Protein AF-A0A7S3P7H2-F1 (afdb_monomer_lite)

pLDDT: mean 75.11, std 17.75, range [38.62, 95.75]

Organism: NCBI:txid265554

Structure (mmCIF, N/CA/C/O backbone):
data_AF-A0A7S3P7H2-F1
#
_entry.id   AF-A0A7S3P7H2-F1
#
loop_
_atom_site.group_PDB
_atom_site.id
_atom_site.type_symbol
_atom_site.label_atom_id
_atom_site.label_alt_id
_atom_site.label_comp_id
_atom_site.label_asym_id
_atom_site.label_entity_id
_atom_site.label_seq_id
_atom_site.pdbx_PDB_ins_code
_atom_site.Cartn_x
_atom_site.Cartn_y
_atom_site.Cartn_z
_atom_site.occupancy
_atom_site.B_iso_or_equiv
_atom_site.auth_seq_id
_atom_site.auth_comp_id
_atom_site.auth_asym_id
_atom_site.auth_atom_id
_atom_site.pdbx_PDB_model_num
ATOM 1 N N . LYS A 1 1 ? -32.958 7.143 19.782 1.00 65.44 1 LYS A N 1
ATOM 2 C CA . LYS A 1 1 ? -32.212 7.753 18.652 1.00 65.44 1 LYS A CA 1
ATOM 3 C C . LYS A 1 1 ? -30.991 8.428 19.249 1.00 65.44 1 LYS A C 1
ATOM 5 O O . LYS A 1 1 ? -31.181 9.321 20.061 1.00 65.44 1 LYS A O 1
ATOM 10 N N . ILE A 1 2 ? -29.792 7.954 18.923 1.00 76.19 2 ILE A N 1
ATOM 11 C CA . ILE A 1 2 ? -28.538 8.579 19.364 1.00 76.19 2 ILE A CA 1
ATOM 12 C C . ILE A 1 2 ? -28.381 9.875 18.557 1.00 76.19 2 ILE A C 1
ATOM 14 O O . ILE A 1 2 ? -28.611 9.851 17.346 1.00 76.19 2 ILE A O 1
ATOM 18 N N . SER A 1 3 ? -28.098 11.004 19.212 1.00 85.12 3 SER A N 1
ATOM 19 C CA . SER A 1 3 ? -27.853 12.261 18.496 1.00 85.12 3 SER A CA 1
ATOM 20 C C . SER A 1 3 ? -26.465 12.234 17.848 1.00 85.12 3 SER A C 1
ATOM 22 O O . SER A 1 3 ? -25.575 11.498 18.279 1.00 85.12 3 SER A O 1
ATOM 24 N N . GLU A 1 4 ? -26.274 13.029 16.798 1.00 77.75 4 GLU A N 1
ATOM 25 C CA . GLU A 1 4 ? -24.989 13.119 16.097 1.00 77.75 4 GLU A CA 1
ATOM 26 C C . GLU A 1 4 ? -23.863 13.617 17.021 1.00 77.75 4 GLU A C 1
ATOM 28 O O . GLU A 1 4 ? -22.745 13.111 16.963 1.00 77.75 4 GLU A O 1
ATOM 33 N N . GLU A 1 5 ? -24.183 14.528 17.944 1.00 82.38 5 GLU A N 1
ATOM 34 C CA . GLU A 1 5 ? -23.257 15.026 18.969 1.00 82.38 5 GLU A CA 1
ATOM 35 C C . GLU A 1 5 ? -22.838 13.914 19.939 1.00 82.38 5 GLU A C 1
ATOM 37 O O . GLU A 1 5 ? -21.650 13.700 20.169 1.00 82.38 5 GLU A O 1
ATOM 42 N N . THR A 1 6 ? -23.799 13.127 20.433 1.00 80.94 6 THR A N 1
ATOM 43 C CA . THR A 1 6 ? -23.534 12.001 21.342 1.00 80.94 6 THR A CA 1
ATOM 44 C C . THR A 1 6 ? -22.666 10.927 20.682 1.00 80.94 6 THR A C 1
ATOM 46 O O . THR A 1 6 ? -21.790 10.340 21.319 1.00 80.94 6 THR A O 1
ATOM 49 N N . LEU A 1 7 ? -22.871 10.685 19.385 1.00 77.75 7 LEU A N 1
ATOM 50 C CA . LEU A 1 7 ? -22.047 9.763 18.612 1.00 77.75 7 LEU A CA 1
ATOM 51 C C . LEU A 1 7 ? -20.615 10.291 18.416 1.00 77.75 7 LEU A C 1
ATOM 53 O O . LEU A 1 7 ? -19.652 9.532 18.555 1.00 77.75 7 LEU A O 1
ATOM 57 N N . ALA A 1 8 ? -20.467 11.580 18.105 1.00 78.31 8 ALA A N 1
ATOM 58 C CA . ALA A 1 8 ? -19.160 12.210 17.948 1.00 78.31 8 ALA A CA 1
ATOM 59 C C . ALA A 1 8 ? -18.345 12.152 19.252 1.00 78.31 8 ALA A C 1
ATOM 61 O O . ALA A 1 8 ? -17.168 11.780 19.220 1.00 78.31 8 ALA A O 1
ATOM 62 N N . ASP A 1 9 ? -18.985 12.423 20.391 1.00 83.94 9 ASP A N 1
ATOM 63 C CA . ASP A 1 9 ? -18.366 12.345 21.716 1.00 83.94 9 ASP A CA 1
ATOM 64 C C . ASP A 1 9 ? -17.911 10.919 22.057 1.00 83.94 9 ASP A C 1
ATOM 66 O O . ASP A 1 9 ? -16.788 10.716 22.535 1.00 83.94 9 ASP A O 1
ATOM 70 N N . TYR A 1 10 ? -18.741 9.912 21.761 1.00 85.56 10 TYR A N 1
ATOM 71 C CA . TYR A 1 10 ? -18.374 8.505 21.937 1.00 85.56 10 TYR A CA 1
ATOM 72 C C . TYR A 1 10 ? -17.129 8.141 21.124 1.00 85.56 10 TYR A C 1
ATOM 74 O O . TYR A 1 10 ? -16.149 7.647 21.686 1.00 85.56 10 TYR A O 1
ATOM 82 N N . LEU A 1 11 ? -17.131 8.428 19.819 1.00 82.31 11 LEU A N 1
ATOM 83 C CA . LEU A 1 11 ? -16.011 8.098 18.936 1.00 82.31 11 LEU A CA 1
ATOM 84 C C . LEU A 1 11 ? -14.729 8.829 19.350 1.00 82.31 11 LEU A C 1
ATOM 86 O O . LEU A 1 11 ? -13.645 8.243 19.314 1.00 82.31 11 LEU A O 1
ATOM 90 N N . GLN A 1 12 ? -14.834 10.085 19.790 1.00 83.94 12 GLN A N 1
ATOM 91 C CA . GLN A 1 12 ? -13.687 10.850 20.266 1.00 83.94 12 GLN A CA 1
ATOM 92 C C . GLN A 1 12 ? -13.093 10.257 21.552 1.00 83.94 12 GLN A C 1
ATOM 94 O O . GLN A 1 12 ? -11.868 10.201 21.698 1.00 83.94 12 GLN A O 1
ATOM 99 N N . ASN A 1 13 ? -13.929 9.801 22.484 1.00 87.94 13 ASN A N 1
ATOM 100 C CA . ASN A 1 13 ? -13.467 9.191 23.730 1.00 87.94 13 ASN A CA 1
ATOM 101 C C . ASN A 1 13 ? -12.931 7.769 23.517 1.00 87.94 13 ASN A C 1
ATOM 103 O O . ASN A 1 13 ? -11.855 7.451 24.027 1.00 87.94 13 ASN A O 1
ATOM 107 N N . ALA A 1 14 ? -13.587 6.960 22.682 1.00 85.19 14 ALA A N 1
ATOM 108 C CA . ALA A 1 14 ? -13.085 5.651 22.270 1.00 85.19 14 ALA A CA 1
ATOM 109 C C . ALA A 1 14 ? -11.718 5.784 21.585 1.00 85.19 14 ALA A C 1
ATOM 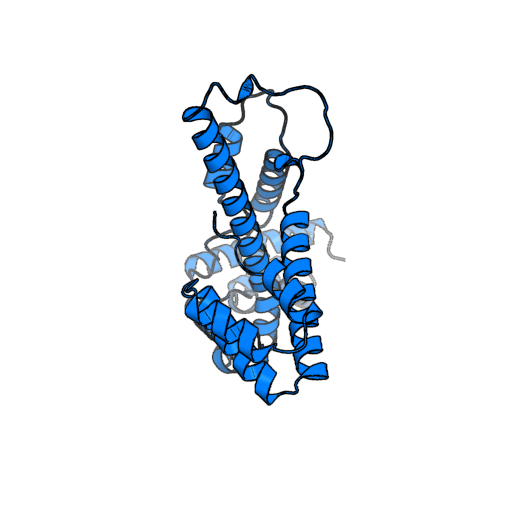111 O O . ALA A 1 14 ? -10.777 5.062 21.920 1.00 85.19 14 ALA A O 1
ATOM 112 N N . ALA A 1 15 ? -11.557 6.781 20.707 1.00 82.31 15 ALA A N 1
ATOM 113 C CA . ALA A 1 15 ? -10.273 7.075 20.089 1.00 82.31 15 ALA A CA 1
ATOM 114 C C . ALA A 1 15 ? -9.195 7.371 21.142 1.00 82.31 15 ALA A C 1
ATOM 116 O O . ALA A 1 15 ? -8.106 6.825 21.045 1.00 82.31 15 ALA A O 1
ATOM 117 N N . LYS A 1 16 ? -9.459 8.172 22.185 1.00 86.06 16 LYS A N 1
ATOM 118 C CA . LYS A 1 16 ? -8.457 8.438 23.242 1.00 86.06 16 LYS A CA 1
ATOM 119 C C . LYS A 1 16 ? -7.955 7.151 23.912 1.00 86.06 16 LYS A C 1
ATOM 121 O O . LYS A 1 16 ? -6.742 7.008 24.081 1.00 86.06 16 LYS A O 1
ATOM 126 N N . ILE A 1 17 ? -8.860 6.227 24.239 1.00 87.88 17 ILE A N 1
ATOM 127 C CA . ILE A 1 17 ? -8.536 4.933 24.865 1.00 87.88 17 ILE A CA 1
ATOM 128 C C . ILE A 1 17 ? -7.672 4.092 23.920 1.00 87.88 17 ILE A C 1
ATOM 130 O O . ILE A 1 17 ? -6.563 3.677 24.271 1.00 87.88 17 ILE A O 1
ATOM 134 N N . LEU A 1 18 ? -8.133 3.910 22.680 1.00 85.88 18 LEU A N 1
ATOM 135 C CA . LEU A 1 18 ? -7.428 3.106 21.682 1.00 85.88 18 LEU A CA 1
ATOM 136 C C . LEU A 1 18 ? -6.068 3.714 21.315 1.00 85.88 18 LEU A C 1
ATOM 138 O O . LEU A 1 18 ? -5.094 2.990 21.134 1.00 85.88 18 LEU A O 1
ATOM 142 N N . ASN A 1 19 ? -5.939 5.040 21.316 1.00 83.56 19 ASN A N 1
ATOM 143 C CA . ASN A 1 19 ? -4.675 5.735 21.064 1.00 83.56 19 ASN A CA 1
ATOM 144 C C . ASN A 1 19 ? -3.636 5.465 22.143 1.00 83.56 19 ASN A C 1
ATOM 146 O O . ASN A 1 19 ? -2.457 5.277 21.834 1.00 83.56 19 ASN A O 1
ATOM 150 N N . ALA A 1 20 ? -4.058 5.481 23.407 1.00 85.62 20 ALA A N 1
ATOM 151 C CA . ALA A 1 20 ? -3.181 5.156 24.521 1.00 85.62 20 ALA A CA 1
ATOM 152 C C . ALA A 1 20 ? -2.693 3.706 24.402 1.00 85.62 20 ALA A C 1
ATOM 154 O O . ALA A 1 20 ? -1.494 3.445 24.534 1.00 85.62 20 ALA A O 1
ATOM 155 N N . TYR A 1 21 ? -3.597 2.788 24.052 1.00 86.81 21 TYR A N 1
ATOM 156 C CA . TYR A 1 21 ? -3.261 1.390 23.809 1.00 86.81 21 TYR A CA 1
ATOM 157 C C . TYR A 1 21 ? -2.281 1.214 22.636 1.00 86.81 21 TYR A C 1
ATOM 159 O O . TYR A 1 21 ? -1.244 0.566 22.789 1.00 86.81 21 TYR A O 1
ATOM 167 N N . LEU A 1 22 ? -2.557 1.825 21.481 1.00 83.81 22 LEU A N 1
ATOM 168 C CA . LEU A 1 22 ? -1.709 1.739 20.288 1.00 83.81 22 LEU A CA 1
ATOM 169 C C . LEU A 1 22 ? -0.296 2.268 20.551 1.00 83.81 22 LEU A C 1
ATOM 171 O O . LEU A 1 22 ? 0.683 1.634 20.153 1.00 83.81 22 LEU A O 1
ATOM 175 N N . LYS A 1 23 ? -0.176 3.404 21.252 1.00 83.88 23 LYS A N 1
ATOM 176 C CA . LYS A 1 23 ? 1.121 3.986 21.626 1.00 83.88 23 LYS A CA 1
ATOM 177 C C . LYS A 1 23 ? 1.891 3.079 22.579 1.00 83.88 23 LYS A C 1
ATOM 179 O O . LYS A 1 23 ? 3.075 2.842 22.361 1.00 83.88 23 LYS A O 1
ATOM 184 N N . LYS A 1 24 ? 1.221 2.544 23.606 1.00 87.19 24 LYS A N 1
ATOM 185 C CA . LYS A 1 24 ? 1.832 1.643 24.597 1.00 87.19 24 LYS A CA 1
ATOM 186 C C . LYS A 1 24 ? 2.417 0.384 23.952 1.00 87.19 24 LYS A C 1
ATOM 188 O O . LYS A 1 24 ? 3.457 -0.089 24.391 1.00 87.19 24 LYS A O 1
ATOM 193 N N . ASN A 1 25 ? 1.769 -0.132 22.910 1.00 84.12 25 ASN A N 1
ATOM 194 C CA . ASN A 1 25 ? 2.178 -1.360 22.226 1.00 84.12 25 ASN A CA 1
ATOM 195 C C . ASN A 1 25 ? 3.025 -1.114 20.963 1.00 84.12 25 ASN A C 1
ATOM 197 O O . ASN A 1 25 ? 3.265 -2.053 20.209 1.00 84.12 25 ASN A O 1
ATOM 201 N N . ALA A 1 26 ? 3.457 0.128 20.707 1.00 81.31 26 ALA A N 1
ATOM 202 C CA . ALA A 1 26 ? 4.187 0.510 19.492 1.00 81.31 26 ALA A CA 1
ATOM 203 C C . ALA A 1 26 ? 3.486 0.075 18.183 1.00 81.31 26 ALA A C 1
ATOM 205 O O . ALA A 1 26 ? 4.129 -0.218 17.176 1.00 81.31 26 ALA A O 1
ATOM 206 N N . LEU A 1 27 ? 2.150 0.032 18.203 1.00 75.75 27 LEU A N 1
ATOM 207 C CA . LEU A 1 27 ? 1.318 -0.352 17.060 1.00 75.75 27 LEU A CA 1
ATOM 208 C C . LEU A 1 27 ? 0.982 0.838 16.162 1.00 75.75 27 LEU A C 1
ATOM 210 O O . LEU A 1 27 ? 0.642 0.637 14.996 1.00 75.75 27 LEU A O 1
ATOM 214 N N . THR A 1 28 ? 1.132 2.061 16.682 1.00 67.94 28 THR A N 1
ATOM 215 C CA . THR A 1 28 ? 0.956 3.285 15.902 1.00 67.94 28 THR A CA 1
ATOM 216 C C . THR A 1 28 ? 1.898 3.277 14.711 1.00 67.94 28 THR A C 1
ATOM 218 O O . THR A 1 28 ? 3.121 3.225 14.885 1.00 67.94 28 THR A O 1
ATOM 221 N N . SER A 1 29 ? 1.355 3.392 13.500 1.00 61.44 29 SER A N 1
ATOM 222 C CA . SER A 1 29 ? 2.176 3.793 12.363 1.00 61.44 29 SER A CA 1
ATOM 223 C C . SER A 1 29 ? 2.889 5.108 12.706 1.00 61.44 29 SER A C 1
ATOM 225 O O . SER A 1 29 ? 2.277 6.106 13.082 1.00 61.44 29 SER A O 1
ATOM 227 N N . THR A 1 30 ? 4.219 5.112 12.612 1.00 54.19 30 THR A N 1
ATOM 228 C CA . THR A 1 30 ? 5.072 6.278 12.910 1.00 54.19 30 THR A CA 1
ATOM 229 C C . THR A 1 30 ? 4.816 7.466 11.983 1.00 54.19 30 THR A C 1
ATOM 231 O O . THR A 1 30 ? 5.380 8.538 12.180 1.00 54.19 30 THR A O 1
ATOM 234 N N . GLN A 1 31 ? 3.956 7.306 10.980 1.00 45.28 31 GLN A N 1
ATOM 235 C CA . GLN A 1 31 ? 3.547 8.371 10.088 1.00 45.28 31 GLN A CA 1
ATOM 236 C C . GLN A 1 31 ? 2.021 8.472 10.094 1.00 45.28 31 GLN A C 1
ATOM 238 O O . GLN A 1 31 ? 1.367 7.597 9.519 1.00 45.28 31 GLN A O 1
ATOM 243 N N . PRO A 1 32 ? 1.419 9.549 10.645 1.00 44.06 32 PRO A N 1
ATOM 244 C CA . PRO A 1 32 ? 0.128 9.964 10.119 1.00 44.06 32 PRO A CA 1
ATOM 245 C C . PRO A 1 32 ? 0.273 10.096 8.600 1.00 44.06 32 PRO A C 1
ATOM 247 O O . PRO A 1 32 ? 1.313 10.533 8.109 1.00 44.06 32 PRO A O 1
ATOM 250 N N . TYR A 1 33 ? -0.739 9.666 7.846 1.00 45.50 33 TYR A N 1
ATOM 251 C CA . TYR A 1 33 ? -0.749 9.814 6.391 1.00 45.50 33 TYR A CA 1
ATOM 252 C C . TYR A 1 33 ? -0.713 11.305 6.042 1.00 45.50 33 TYR A C 1
ATOM 254 O O . TYR A 1 33 ? -1.745 11.962 5.923 1.00 45.50 33 TYR A O 1
ATOM 262 N N . THR A 1 34 ? 0.492 11.832 5.896 1.00 43.47 34 THR A N 1
ATOM 263 C CA . THR A 1 34 ? 0.775 13.153 5.376 1.00 43.47 34 THR A CA 1
ATOM 264 C C . THR A 1 34 ? 1.834 12.953 4.291 1.00 43.47 34 THR A C 1
ATOM 266 O O . THR A 1 34 ? 2.912 12.425 4.557 1.00 43.47 34 THR A O 1
ATOM 269 N N . PRO A 1 35 ? 1.563 13.309 3.019 1.00 42.62 35 PRO A N 1
ATOM 270 C CA . PRO A 1 35 ? 2.537 13.168 1.930 1.00 42.62 35 PRO A CA 1
ATOM 271 C C . PRO A 1 35 ? 3.721 14.150 2.061 1.00 42.62 35 PRO A C 1
ATOM 273 O O . PRO A 1 35 ? 4.519 14.298 1.137 1.00 42.62 35 PRO A O 1
ATOM 276 N N . ILE A 1 36 ? 3.827 14.828 3.207 1.00 43.44 36 ILE A N 1
ATOM 277 C CA . ILE A 1 36 ? 4.944 15.639 3.670 1.00 43.44 36 ILE A CA 1
ATOM 278 C C . ILE A 1 36 ? 5.054 15.363 5.182 1.00 43.44 36 ILE A C 1
ATOM 280 O O . ILE A 1 36 ? 4.044 15.532 5.866 1.00 43.44 36 ILE A O 1
ATOM 284 N N . PRO A 1 37 ? 6.226 14.968 5.720 1.00 52.03 37 PRO A N 1
ATOM 285 C CA . PRO A 1 37 ? 6.432 14.870 7.165 1.00 52.03 37 PRO A CA 1
ATOM 286 C C . PRO A 1 37 ? 5.972 16.155 7.856 1.00 52.03 37 PRO A C 1
ATOM 288 O O . PRO A 1 37 ? 6.283 17.241 7.365 1.00 52.03 37 PRO A O 1
ATOM 291 N N . ASN A 1 38 ? 5.248 16.051 8.973 1.00 50.16 38 ASN A N 1
ATOM 292 C CA . ASN A 1 38 ? 4.624 17.211 9.625 1.00 50.16 38 ASN A CA 1
ATOM 293 C C . ASN A 1 38 ? 5.634 18.334 9.904 1.00 50.16 38 ASN A C 1
ATOM 295 O O . ASN A 1 38 ? 5.357 19.490 9.613 1.00 50.16 38 ASN A O 1
ATOM 299 N N . GLU A 1 39 ? 6.845 17.983 10.335 1.00 52.75 39 GLU A N 1
ATOM 300 C CA . GLU A 1 39 ? 7.943 18.929 10.567 1.00 52.75 39 GLU A CA 1
ATOM 301 C C . GLU A 1 39 ? 8.347 19.698 9.299 1.00 52.75 39 GLU A C 1
ATOM 303 O O . GLU A 1 39 ? 8.581 20.905 9.336 1.00 52.75 39 GLU A O 1
ATOM 308 N N . ARG A 1 40 ? 8.383 19.022 8.143 1.00 52.81 40 ARG A N 1
ATOM 309 C CA . ARG A 1 40 ? 8.703 19.641 6.849 1.00 52.81 40 ARG A CA 1
ATOM 310 C C . ARG A 1 40 ? 7.539 20.480 6.325 1.00 52.81 40 ARG A C 1
ATOM 312 O O . ARG A 1 40 ? 7.778 21.524 5.731 1.00 52.81 40 ARG A O 1
ATOM 319 N N . ALA A 1 41 ? 6.301 20.047 6.553 1.00 53.28 41 ALA A N 1
ATOM 320 C CA . ALA A 1 41 ? 5.106 20.813 6.208 1.00 53.28 41 ALA A CA 1
ATOM 321 C C . ALA A 1 41 ? 5.027 22.113 7.026 1.00 53.28 41 ALA A C 1
ATOM 323 O O . ALA A 1 41 ? 4.774 23.178 6.470 1.00 53.28 41 ALA A O 1
ATOM 324 N N . GLU A 1 42 ? 5.316 22.039 8.326 1.00 56.81 42 GLU A N 1
ATOM 325 C CA . GLU A 1 42 ? 5.391 23.202 9.212 1.00 56.81 42 GLU A CA 1
ATO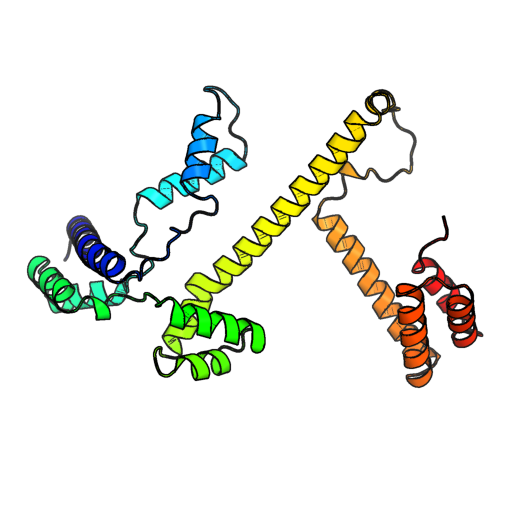M 326 C C . GLU A 1 42 ? 6.536 24.143 8.843 1.00 56.81 42 GLU A C 1
ATOM 328 O O . GLU A 1 42 ? 6.338 25.356 8.809 1.00 56.81 42 GLU A O 1
ATOM 333 N N . LYS A 1 43 ? 7.720 23.604 8.531 1.00 65.50 43 LYS A N 1
ATOM 334 C CA . LYS A 1 43 ? 8.863 24.396 8.067 1.00 65.50 43 LYS A CA 1
ATOM 335 C C . LYS A 1 43 ? 8.530 25.160 6.781 1.00 65.50 43 LYS A C 1
ATOM 337 O O . LYS A 1 43 ? 8.726 26.367 6.740 1.00 65.50 43 LYS A O 1
ATOM 342 N N . LEU A 1 44 ? 7.929 24.493 5.793 1.00 57.06 44 LEU A N 1
ATOM 343 C CA . LEU A 1 44 ? 7.497 25.118 4.536 1.00 57.06 44 LEU A CA 1
ATOM 344 C C . LEU A 1 44 ? 6.420 26.194 4.734 1.00 57.06 44 LEU A C 1
ATOM 346 O O . LEU A 1 44 ? 6.378 27.153 3.971 1.00 57.06 44 LEU A O 1
ATOM 350 N N . MET A 1 45 ? 5.548 26.055 5.740 1.00 59.06 45 MET A N 1
ATOM 351 C CA . MET A 1 45 ? 4.587 27.109 6.085 1.00 59.06 45 MET A CA 1
ATOM 352 C C . MET A 1 45 ? 5.252 28.313 6.758 1.00 59.06 45 MET A C 1
ATOM 354 O O . MET A 1 45 ? 4.862 29.437 6.465 1.00 59.06 45 MET A O 1
ATOM 358 N N . ARG A 1 46 ? 6.245 28.094 7.631 1.00 69.81 46 ARG A N 1
ATOM 359 C CA . ARG A 1 46 ? 6.999 29.181 8.286 1.00 69.81 46 ARG A CA 1
ATOM 360 C C . ARG A 1 46 ? 7.923 29.924 7.324 1.00 69.81 46 ARG A C 1
ATOM 362 O O . ARG A 1 46 ? 8.146 31.112 7.499 1.00 69.81 46 ARG A O 1
ATOM 369 N N . GLU A 1 47 ? 8.466 29.226 6.331 1.00 67.06 47 GLU A N 1
ATOM 370 C CA . GLU A 1 47 ? 9.342 29.798 5.300 1.00 67.06 47 GLU A CA 1
ATOM 371 C C . GLU A 1 47 ? 8.574 30.584 4.228 1.00 67.06 47 GLU A C 1
ATOM 373 O O . GLU A 1 47 ? 9.194 31.246 3.399 1.00 67.06 47 GLU A O 1
ATOM 378 N N . ASN A 1 48 ? 7.237 30.533 4.231 1.00 59.97 48 ASN A N 1
ATOM 379 C CA . ASN A 1 48 ? 6.420 31.261 3.272 1.00 59.97 48 ASN A CA 1
ATOM 380 C C . ASN A 1 48 ? 6.169 32.691 3.800 1.00 59.97 48 ASN A C 1
ATOM 382 O O . ASN A 1 48 ? 5.489 32.839 4.818 1.00 59.97 48 ASN A O 1
ATOM 386 N N . PRO A 1 49 ? 6.706 33.746 3.161 1.00 51.28 49 PRO A N 1
ATOM 387 C CA . PRO A 1 49 ? 6.543 35.116 3.640 1.00 51.28 49 PRO A CA 1
ATOM 388 C C . PRO A 1 49 ? 5.076 35.558 3.555 1.00 51.28 49 PRO A C 1
ATOM 390 O O . PRO A 1 49 ? 4.369 35.218 2.601 1.00 51.28 49 PRO A O 1
ATOM 393 N N . GLU A 1 50 ? 4.614 36.331 4.542 1.00 46.25 50 GLU A N 1
ATOM 394 C CA . GLU A 1 50 ? 3.266 36.909 4.536 1.00 46.25 50 GLU A CA 1
ATOM 395 C C . GLU A 1 50 ? 3.064 37.744 3.258 1.00 46.25 50 GLU A C 1
ATOM 397 O O . GLU A 1 50 ? 3.782 38.710 3.009 1.00 46.25 50 GLU A O 1
ATOM 402 N N . GLY A 1 51 ? 2.118 37.327 2.408 1.00 54.56 51 GLY A N 1
ATOM 403 C CA . GLY A 1 51 ? 1.839 37.956 1.108 1.00 54.56 51 GLY A CA 1
ATOM 404 C C . GLY A 1 51 ? 2.385 37.216 -0.122 1.00 54.56 51 GLY A C 1
ATOM 405 O O . GLY A 1 51 ? 2.103 37.628 -1.247 1.00 54.56 51 GLY A O 1
ATOM 406 N N . GLY A 1 52 ? 3.114 36.108 0.048 1.00 53.94 52 GLY A N 1
ATOM 407 C CA . GLY A 1 52 ? 3.525 35.246 -1.065 1.00 53.94 52 GLY A CA 1
ATOM 408 C C . GLY A 1 52 ? 2.336 34.530 -1.720 1.00 53.94 52 GLY A C 1
ATOM 409 O O . GLY A 1 52 ? 1.505 33.932 -1.035 1.00 53.94 52 GLY A O 1
ATOM 410 N N . LEU A 1 53 ? 2.256 34.560 -3.057 1.00 47.22 53 LEU A N 1
ATOM 411 C CA . LEU A 1 53 ? 1.255 33.809 -3.824 1.00 47.22 53 LEU A CA 1
ATOM 412 C C . LEU A 1 53 ? 1.299 32.323 -3.432 1.00 47.22 53 LEU A C 1
ATOM 414 O O . LEU A 1 53 ? 2.329 31.660 -3.567 1.00 47.22 53 LEU A O 1
ATOM 418 N N . LEU A 1 54 ? 0.168 31.794 -2.955 1.00 46.66 54 LEU A N 1
ATOM 419 C CA . LEU A 1 54 ? 0.024 30.379 -2.622 1.00 46.66 54 LEU A CA 1
ATOM 420 C C . LEU A 1 54 ? 0.208 29.545 -3.893 1.00 46.66 54 LEU A C 1
ATOM 422 O O . LEU A 1 54 ? -0.689 29.427 -4.725 1.00 46.66 54 LEU A O 1
ATOM 426 N N . THR A 1 55 ? 1.387 28.952 -4.044 1.00 53.59 55 THR A N 1
ATOM 427 C CA . THR A 1 55 ? 1.636 27.962 -5.094 1.00 53.59 55 THR A CA 1
ATOM 428 C C . THR A 1 55 ? 0.744 26.730 -4.877 1.00 53.59 55 THR A C 1
ATOM 430 O O . THR A 1 55 ? 0.328 26.438 -3.752 1.00 53.59 55 THR A O 1
ATOM 433 N N . GLY A 1 56 ? 0.470 25.948 -5.928 1.00 42.09 56 GLY A N 1
ATOM 434 C CA . GLY A 1 56 ? -0.312 24.704 -5.808 1.00 42.09 56 GLY A CA 1
ATOM 435 C C . GLY A 1 56 ? 0.237 23.724 -4.751 1.00 42.09 56 GLY A C 1
ATOM 436 O O . GLY A 1 56 ? -0.522 22.997 -4.109 1.00 42.09 56 GLY A O 1
ATOM 437 N N . SER A 1 57 ? 1.548 23.762 -4.490 1.00 41.31 57 SER A N 1
ATOM 438 C CA . SER A 1 57 ? 2.230 23.057 -3.395 1.00 41.31 57 SER A CA 1
ATOM 439 C C . SER A 1 57 ? 1.821 23.531 -1.994 1.00 41.31 57 SER A C 1
ATOM 441 O O . SER A 1 57 ? 1.685 22.706 -1.087 1.00 41.31 57 SER A O 1
ATOM 443 N N . SER A 1 58 ? 1.577 24.829 -1.806 1.00 43.69 58 SER A N 1
ATOM 444 C CA . SER A 1 58 ? 1.174 25.436 -0.529 1.00 43.69 58 SER A CA 1
ATOM 445 C C . SER A 1 58 ? -0.257 25.036 -0.143 1.00 43.69 58 SER A C 1
ATOM 447 O O . SER A 1 58 ? -0.511 24.678 1.006 1.00 43.69 58 SER A O 1
ATOM 449 N N . LEU A 1 59 ? -1.172 24.998 -1.120 1.00 43.69 59 LEU A N 1
ATOM 450 C CA . LEU A 1 59 ? -2.562 24.550 -0.936 1.00 43.69 59 LEU A CA 1
ATOM 451 C C . LEU A 1 59 ? -2.654 23.060 -0.580 1.00 43.69 59 LEU A C 1
ATOM 453 O O . LEU A 1 59 ? -3.409 22.674 0.313 1.00 43.69 59 LEU A O 1
ATOM 457 N N . SER A 1 60 ? -1.838 22.224 -1.230 1.00 40.41 60 SER A N 1
ATOM 458 C CA . SER A 1 60 ? -1.749 20.797 -0.910 1.00 40.41 60 SER A CA 1
ATOM 459 C C . SER A 1 60 ? -1.238 20.590 0.525 1.00 40.41 60 SER A C 1
ATOM 461 O O . SER A 1 60 ? -1.846 19.849 1.292 1.00 40.41 60 SER A O 1
ATOM 463 N N . THR A 1 61 ? -0.197 21.328 0.933 1.00 44.81 61 THR A N 1
ATOM 464 C CA . THR A 1 61 ? 0.392 21.284 2.289 1.00 44.81 61 THR A CA 1
ATOM 465 C C . THR A 1 61 ? -0.588 21.738 3.380 1.00 44.81 61 THR A C 1
ATOM 467 O O . THR A 1 61 ? -0.712 21.077 4.411 1.00 44.81 61 THR A O 1
ATOM 470 N N . ALA A 1 62 ? -1.348 22.810 3.140 1.00 44.12 62 ALA A N 1
ATOM 471 C CA . ALA A 1 62 ? -2.369 23.301 4.068 1.00 44.12 62 ALA A CA 1
ATOM 472 C C . ALA A 1 62 ? -3.552 22.323 4.220 1.00 44.12 62 ALA A C 1
ATOM 474 O O . ALA A 1 62 ? -4.015 22.074 5.335 1.00 44.12 62 ALA A O 1
ATOM 475 N N . SER A 1 63 ? -4.000 21.705 3.119 1.00 38.62 63 SER A N 1
ATOM 476 C CA . SER A 1 63 ? -5.043 20.668 3.142 1.00 38.62 63 SER A CA 1
ATOM 477 C C . SER A 1 63 ? -4.606 19.454 3.975 1.00 38.62 63 SER A C 1
ATOM 479 O O . SER A 1 63 ? -5.337 18.999 4.858 1.00 38.62 63 SER A O 1
ATOM 481 N N . ILE A 1 64 ? -3.358 19.011 3.805 1.00 45.72 64 ILE A N 1
ATOM 482 C CA . ILE A 1 64 ? -2.757 17.918 4.579 1.00 45.72 64 ILE A CA 1
ATOM 483 C C . ILE A 1 64 ? -2.745 18.239 6.081 1.00 45.72 64 ILE A C 1
ATOM 485 O O . ILE A 1 64 ? -3.218 17.431 6.879 1.00 45.72 64 ILE A O 1
ATOM 489 N N . LEU A 1 65 ? -2.289 19.430 6.477 1.00 42.84 65 LEU A N 1
ATOM 490 C CA . LEU A 1 65 ? -2.249 19.847 7.887 1.00 42.84 65 LEU A CA 1
ATOM 491 C C . LEU A 1 65 ? -3.648 19.985 8.510 1.00 42.84 65 LEU A C 1
ATOM 493 O O . LEU A 1 65 ? -3.837 19.650 9.682 1.00 42.84 65 LEU A O 1
ATOM 497 N N . SER A 1 66 ? -4.643 20.419 7.730 1.00 40.75 66 SER A N 1
ATOM 498 C CA . SER A 1 66 ? -6.033 20.530 8.195 1.00 40.75 66 SER A CA 1
ATOM 499 C C . SER A 1 66 ? -6.683 19.164 8.465 1.00 40.75 66 SER A C 1
ATOM 501 O O . SER A 1 66 ? -7.428 19.013 9.435 1.00 40.75 66 SER A O 1
ATOM 503 N N . THR A 1 67 ? -6.342 18.144 7.668 1.00 42.03 67 THR A N 1
ATOM 504 C CA . THR A 1 67 ? -6.808 16.760 7.872 1.00 42.03 67 THR A CA 1
ATOM 505 C C . THR A 1 67 ? -6.032 16.023 8.969 1.00 42.03 67 THR A C 1
ATOM 507 O O . THR A 1 67 ? -6.633 15.289 9.754 1.00 42.03 67 THR A O 1
ATOM 510 N N . ALA A 1 68 ? -4.725 16.275 9.102 1.00 46.16 68 ALA A N 1
ATOM 511 C CA . ALA A 1 68 ? -3.862 15.634 10.096 1.00 46.16 68 ALA A CA 1
ATOM 512 C C . ALA A 1 68 ? -4.181 16.039 11.546 1.00 46.16 68 ALA A C 1
ATOM 514 O O . ALA A 1 68 ? -3.938 15.266 12.470 1.00 46.16 68 ALA A O 1
ATOM 515 N N . LYS A 1 69 ? -4.738 17.237 11.771 1.00 46.16 69 LYS A N 1
ATOM 516 C CA . LYS A 1 69 ? -5.137 17.683 13.117 1.00 46.16 69 LYS A CA 1
ATOM 517 C C . LYS A 1 69 ? -6.438 17.056 13.615 1.00 46.16 69 LYS A C 1
ATOM 519 O O . LYS A 1 69 ? -6.681 17.095 14.816 1.00 46.16 69 LYS A O 1
ATOM 524 N N . ARG A 1 70 ? -7.280 16.507 12.728 1.00 46.38 70 ARG A N 1
ATOM 525 C CA . ARG A 1 70 ? -8.656 16.153 13.099 1.00 46.38 70 ARG A CA 1
ATOM 526 C C . ARG A 1 70 ? -8.877 14.712 13.534 1.00 46.38 70 ARG A C 1
ATOM 528 O O . ARG A 1 70 ? -9.729 14.550 14.385 1.00 46.38 70 ARG A O 1
ATOM 535 N N . ASN A 1 71 ? -8.157 13.700 13.035 1.00 51.00 71 ASN A N 1
ATOM 536 C CA . ASN A 1 71 ? -8.321 12.309 13.507 1.00 51.00 71 ASN A CA 1
ATOM 537 C C . ASN A 1 71 ? -7.245 11.366 12.933 1.00 51.00 71 ASN A C 1
ATOM 539 O O . ASN A 1 71 ? -7.493 10.615 11.991 1.00 51.00 71 ASN A O 1
ATOM 543 N N . ASN A 1 72 ? -6.031 11.375 13.492 1.00 52.75 72 ASN A N 1
ATOM 544 C CA . ASN A 1 72 ? -4.954 10.507 12.990 1.00 52.75 72 ASN A CA 1
ATOM 545 C C . ASN A 1 72 ? -5.144 9.013 13.300 1.00 52.75 72 ASN A C 1
ATOM 547 O O . ASN A 1 72 ? -4.495 8.195 12.658 1.00 52.75 72 ASN A O 1
ATOM 551 N N . LEU A 1 73 ? -6.019 8.641 14.241 1.00 54.22 73 LEU A N 1
ATOM 552 C CA . LEU A 1 73 ? -6.031 7.282 14.796 1.00 54.22 73 LEU A CA 1
ATOM 553 C C . LEU A 1 73 ? -7.314 6.469 14.573 1.00 54.22 73 LEU A C 1
ATOM 555 O O . LEU A 1 73 ? -7.306 5.264 14.800 1.00 54.22 73 LEU A O 1
ATOM 559 N N . LEU A 1 74 ? -8.369 7.061 14.001 1.00 56.06 74 LEU A N 1
ATOM 560 C CA . LEU A 1 74 ? -9.535 6.283 13.551 1.00 56.06 74 LEU A CA 1
ATOM 561 C C . LEU A 1 74 ? -9.198 5.328 12.390 1.00 56.06 74 LEU A C 1
ATOM 563 O O . LEU A 1 74 ? -9.952 4.406 12.119 1.00 56.06 74 LEU A O 1
ATOM 567 N N . LYS A 1 75 ? -8.060 5.518 11.705 1.00 62.66 75 LYS A N 1
ATOM 568 C CA . LYS A 1 75 ? -7.633 4.659 10.585 1.00 62.66 75 LYS A CA 1
ATOM 569 C C . LYS A 1 75 ? -7.206 3.258 11.012 1.00 62.66 75 LYS A C 1
ATOM 571 O O . LYS A 1 75 ? -7.277 2.334 10.207 1.00 62.66 75 LYS A O 1
ATOM 576 N N . GLU A 1 76 ? -6.708 3.131 12.237 1.00 71.25 76 GLU A N 1
ATOM 577 C CA . GLU A 1 76 ? -6.247 1.863 12.809 1.00 71.25 76 GLU A CA 1
ATOM 578 C C . GLU A 1 76 ? -7.315 1.232 13.717 1.00 71.25 76 GLU A C 1
ATOM 580 O O . GLU A 1 76 ? -7.038 0.231 14.374 1.00 71.25 76 GLU A O 1
ATOM 585 N N . CYS A 1 77 ? -8.522 1.809 13.746 1.00 77.12 77 CYS A N 1
ATOM 586 C CA . CYS A 1 77 ? -9.651 1.326 14.528 1.00 77.12 77 CYS A CA 1
ATOM 587 C C . CYS A 1 77 ? -10.755 0.783 13.611 1.00 77.12 77 CYS A C 1
ATOM 589 O O . CYS A 1 77 ? -11.010 1.314 12.528 1.00 77.12 77 CYS A O 1
ATOM 591 N N . ASP A 1 78 ? -11.432 -0.262 14.070 1.00 81.88 78 ASP A N 1
ATOM 592 C CA . ASP A 1 78 ? -12.623 -0.811 13.437 1.00 81.88 78 ASP A CA 1
ATOM 593 C C . ASP A 1 78 ? -13.851 -0.020 13.909 1.00 81.88 78 ASP A C 1
ATOM 595 O O . ASP A 1 78 ? -14.377 -0.239 15.003 1.00 81.88 78 ASP A O 1
ATOM 599 N N . ILE A 1 79 ? -14.259 0.966 13.104 1.00 80.81 79 ILE A N 1
ATOM 600 C CA . ILE A 1 79 ? -15.394 1.841 13.425 1.00 80.81 79 ILE A CA 1
ATOM 601 C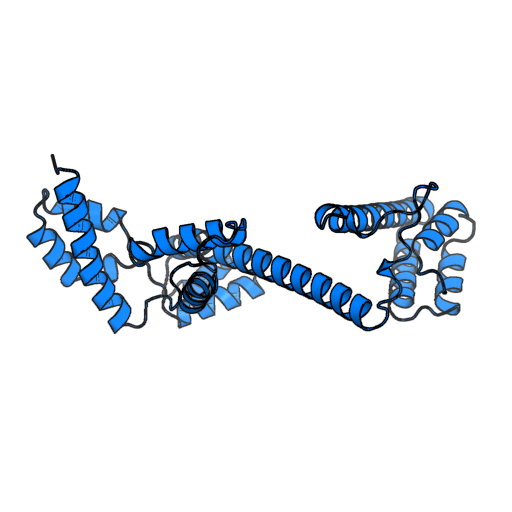 C . ILE A 1 79 ? -16.691 1.034 13.460 1.00 80.81 79 ILE A C 1
ATOM 603 O O . ILE A 1 79 ? -17.515 1.277 14.335 1.00 80.81 79 ILE A O 1
ATOM 607 N N . ASP A 1 80 ? -16.854 0.055 12.571 1.00 78.56 80 ASP A N 1
ATOM 608 C CA . ASP A 1 80 ? -18.077 -0.743 12.500 1.00 78.56 80 ASP A CA 1
ATOM 609 C C . ASP A 1 80 ? -18.255 -1.542 13.795 1.00 78.56 80 ASP A C 1
ATOM 611 O O . ASP A 1 80 ? -19.318 -1.487 14.409 1.00 78.56 80 ASP A O 1
ATOM 615 N N . ARG A 1 81 ? -17.177 -2.142 14.318 1.00 83.44 81 ARG A N 1
ATOM 616 C CA . ARG A 1 81 ? -17.206 -2.806 15.634 1.00 83.44 81 ARG A CA 1
ATOM 617 C C . ARG A 1 81 ? -17.462 -1.860 16.803 1.00 83.44 81 ARG A C 1
ATOM 619 O O . ARG A 1 81 ? -18.106 -2.255 17.773 1.00 83.44 81 ARG A O 1
ATOM 626 N N . LEU A 1 82 ? -16.951 -0.628 16.755 1.00 84.12 82 LEU A N 1
ATOM 627 C CA . LEU A 1 82 ? -17.262 0.380 17.777 1.00 84.12 82 LEU A CA 1
ATOM 628 C C . LEU A 1 82 ? -18.752 0.749 17.745 1.00 84.12 82 LEU A C 1
ATOM 630 O O . LEU A 1 82 ? -19.383 0.869 18.793 1.00 84.12 82 LEU A O 1
ATOM 634 N N . MET A 1 83 ? -19.331 0.872 16.550 1.00 85.19 83 MET A N 1
ATOM 635 C CA . MET A 1 83 ? -20.756 1.149 16.370 1.00 85.19 83 MET A CA 1
ATOM 636 C C . MET A 1 83 ? -21.634 -0.019 16.822 1.00 85.19 83 MET A C 1
ATOM 638 O O . MET A 1 83 ? -22.613 0.206 17.532 1.00 85.19 83 MET A O 1
ATOM 642 N N . GLU A 1 84 ? -21.269 -1.252 16.467 1.00 87.56 84 GLU A N 1
ATOM 643 C CA . GLU A 1 84 ? -21.922 -2.471 16.957 1.00 87.56 84 GLU A CA 1
ATOM 644 C C . GLU A 1 84 ? -21.894 -2.519 18.484 1.00 87.56 84 GLU A C 1
ATOM 646 O O . GLU A 1 84 ? -22.916 -2.763 19.119 1.00 87.56 84 GLU A O 1
ATOM 651 N N . ARG A 1 85 ? -20.754 -2.184 19.101 1.00 90.06 85 ARG A N 1
ATOM 652 C CA . ARG A 1 85 ? -20.643 -2.207 20.560 1.00 90.06 85 ARG A CA 1
ATOM 653 C C . ARG A 1 85 ? -21.494 -1.144 21.243 1.00 90.06 85 ARG A C 1
ATOM 655 O O . ARG A 1 85 ? -22.067 -1.408 22.297 1.00 90.06 85 ARG A O 1
ATOM 662 N N . LEU A 1 86 ? -21.583 0.048 20.661 1.00 88.06 86 LEU A N 1
ATOM 663 C CA . LEU A 1 86 ? -22.481 1.091 21.151 1.00 88.06 86 LEU A CA 1
ATOM 664 C C . LEU A 1 86 ? -23.951 0.663 21.029 1.00 88.06 86 LEU A C 1
ATOM 666 O O . LEU A 1 86 ? -24.752 0.961 21.916 1.00 88.06 86 LEU A O 1
ATOM 670 N N . TRP A 1 87 ? -24.290 -0.046 19.951 1.00 90.31 87 TRP A N 1
ATOM 671 C CA . TRP A 1 87 ? -25.624 -0.596 19.731 1.00 90.31 87 TRP A CA 1
ATOM 672 C C . TRP A 1 87 ? -25.978 -1.686 20.749 1.00 90.31 87 TRP A C 1
ATOM 674 O O . TRP A 1 87 ? -27.053 -1.627 21.341 1.00 90.31 87 TRP A O 1
ATOM 684 N N . ASP A 1 88 ? -25.061 -2.620 21.015 1.00 92.00 88 ASP A N 1
ATOM 685 C CA . ASP A 1 88 ? -25.222 -3.669 22.033 1.00 92.00 88 ASP A CA 1
ATOM 686 C C . ASP A 1 88 ? -25.456 -3.094 23.437 1.00 92.00 88 ASP A C 1
ATOM 688 O O . ASP A 1 88 ? -26.149 -3.691 24.257 1.00 92.00 88 ASP A O 1
ATOM 692 N N . CYS A 1 89 ? -24.877 -1.925 23.719 1.00 93.56 89 CYS A N 1
ATOM 693 C CA . CYS A 1 89 ? -25.059 -1.197 24.973 1.00 93.56 89 CYS A CA 1
ATOM 694 C C . CYS A 1 89 ? -26.307 -0.297 24.984 1.00 93.56 89 CYS A C 1
ATOM 696 O O . CYS A 1 89 ? -26.428 0.549 25.867 1.00 93.56 89 CYS A O 1
ATOM 698 N N . GLU A 1 90 ? -27.207 -0.422 24.003 1.00 91.25 90 GLU A N 1
ATOM 699 C CA . GLU A 1 90 ? -28.434 0.380 23.871 1.00 91.25 90 GLU A CA 1
ATOM 700 C C . GLU A 1 90 ? -28.177 1.904 23.820 1.00 91.25 90 GLU A C 1
ATOM 702 O O . GLU A 1 90 ? -29.046 2.717 24.143 1.00 91.25 90 GLU A O 1
ATOM 707 N N . GLY A 1 91 ? -26.979 2.315 23.386 1.00 87.00 91 GLY A N 1
ATOM 708 C CA . GLY A 1 91 ? -26.551 3.717 23.357 1.00 87.00 91 GLY A CA 1
ATOM 709 C C . GLY A 1 91 ? -25.968 4.252 24.671 1.00 87.00 91 GLY A C 1
ATOM 710 O O . GLY A 1 91 ? -25.706 5.452 24.758 1.00 87.00 91 GLY A O 1
ATOM 711 N N . ASP A 1 92 ? -25.734 3.403 25.675 1.00 93.25 92 ASP A N 1
ATOM 712 C CA . ASP A 1 92 ? -25.029 3.768 26.909 1.00 93.25 92 ASP A CA 1
ATOM 713 C C . ASP A 1 92 ? -23.516 3.915 26.649 1.00 93.25 92 ASP A C 1
ATOM 715 O O . ASP A 1 92 ? -22.773 2.935 26.515 1.00 93.25 92 ASP A O 1
ATOM 719 N N . ILE A 1 93 ? -23.063 5.170 26.553 1.00 92.56 93 ILE A N 1
ATOM 720 C CA . ILE A 1 93 ? -21.681 5.533 26.213 1.00 92.56 93 ILE A CA 1
ATOM 721 C C . ILE A 1 93 ? -20.688 5.023 27.257 1.00 92.56 93 ILE A C 1
ATOM 723 O O . ILE A 1 93 ? -19.638 4.499 26.890 1.00 92.56 93 ILE A O 1
ATOM 727 N N . GLU A 1 94 ? -20.983 5.182 28.548 1.00 94.81 94 GLU A N 1
ATOM 728 C CA . GLU A 1 94 ? -20.037 4.832 29.611 1.00 94.81 94 GLU A CA 1
ATOM 729 C C . GLU A 1 94 ? -19.821 3.319 29.665 1.00 94.81 94 GLU A C 1
ATOM 731 O O . GLU A 1 94 ? -18.681 2.842 29.728 1.00 94.81 94 GLU A O 1
ATOM 736 N N . LYS A 1 95 ? -20.902 2.543 29.526 1.00 94.75 95 LYS A N 1
ATOM 737 C CA . LYS A 1 95 ? -20.797 1.085 29.388 1.00 94.75 95 LYS A CA 1
ATOM 738 C C . LYS A 1 95 ? -20.033 0.684 28.130 1.00 94.75 95 LYS A C 1
ATOM 740 O O . LYS A 1 95 ? -19.170 -0.186 28.191 1.00 94.75 95 LYS A O 1
ATOM 745 N N . ALA A 1 96 ? -20.294 1.321 26.990 1.00 92.81 96 ALA A N 1
ATOM 746 C CA . ALA A 1 96 ? -19.564 1.016 25.763 1.00 92.81 96 ALA A CA 1
ATOM 747 C C . ALA A 1 96 ? -18.058 1.322 25.893 1.00 92.81 96 ALA A C 1
ATOM 749 O O . ALA A 1 96 ? -17.232 0.505 25.488 1.00 92.81 96 ALA A O 1
ATOM 750 N N . LEU A 1 97 ? -17.684 2.455 26.497 1.00 93.75 97 LEU A N 1
ATOM 751 C CA . LEU A 1 97 ? -16.283 2.848 26.688 1.00 93.75 97 LEU A CA 1
ATOM 752 C C . LEU A 1 97 ? -15.539 1.935 27.667 1.00 93.75 97 LEU A C 1
ATOM 754 O O . LEU A 1 97 ? -14.408 1.548 27.381 1.00 93.75 97 LEU A O 1
ATOM 758 N N . THR A 1 98 ? -16.169 1.540 28.777 1.00 95.44 98 THR A N 1
ATOM 759 C CA . THR A 1 98 ? -15.557 0.597 29.733 1.00 95.44 98 THR A CA 1
ATOM 760 C C . THR A 1 98 ? -15.271 -0.761 29.090 1.00 95.44 98 THR A C 1
ATOM 762 O O . THR A 1 98 ? -14.226 -1.357 29.339 1.00 95.44 98 THR A O 1
ATOM 765 N N . LEU A 1 99 ? -16.141 -1.227 28.190 1.00 93.75 99 LEU A N 1
ATOM 766 C CA . LEU A 1 99 ? -15.915 -2.459 27.427 1.00 93.75 99 LEU A CA 1
ATOM 767 C C . LEU A 1 99 ? -14.793 -2.304 26.390 1.00 93.75 99 LEU A C 1
ATOM 769 O O . LEU A 1 99 ? -14.001 -3.228 26.202 1.00 93.75 99 LEU A O 1
ATOM 773 N N . VAL A 1 100 ? -14.686 -1.137 25.745 1.00 92.81 100 VAL A N 1
ATOM 774 C CA . VAL A 1 100 ? -13.565 -0.822 24.839 1.00 92.81 100 VAL A CA 1
ATOM 775 C C . VAL A 1 100 ? -12.233 -0.795 25.593 1.00 92.81 100 VAL A C 1
ATOM 777 O O . VAL A 1 100 ? -11.222 -1.259 25.069 1.00 92.81 100 VAL A O 1
ATOM 780 N N . GLU A 1 101 ? -12.220 -0.293 26.828 1.00 94.06 101 GLU A N 1
ATOM 781 C CA . GLU A 1 101 ? -11.027 -0.260 27.678 1.00 94.06 101 GLU A CA 1
ATOM 782 C C . GLU A 1 101 ? -10.590 -1.655 28.151 1.00 94.06 101 GLU A C 1
ATOM 784 O O . GLU A 1 101 ? -9.391 -1.926 28.239 1.00 94.06 101 GLU A O 1
ATOM 789 N N . GLN A 1 102 ? -11.543 -2.556 28.402 1.00 94.75 102 GLN A N 1
ATOM 790 C CA . GLN A 1 102 ? -11.265 -3.942 28.792 1.00 94.75 102 GLN A CA 1
ATOM 791 C C . GLN A 1 102 ? -10.696 -4.780 27.637 1.00 94.75 102 GLN A C 1
ATOM 793 O O . GLN A 1 102 ? -9.782 -5.578 27.851 1.00 94.75 102 GLN A O 1
ATOM 798 N N . GLU A 1 103 ? -11.201 -4.597 26.412 1.00 93.00 103 GLU A N 1
ATOM 799 C CA . GLU A 1 103 ? -10.818 -5.399 25.239 1.00 93.00 103 GLU A CA 1
ATOM 800 C C . GLU A 1 103 ? -10.380 -4.544 24.029 1.00 93.00 103 GLU A C 1
ATOM 802 O O . GLU A 1 103 ? -10.943 -4.661 22.935 1.00 93.00 103 GLU A O 1
ATOM 807 N N . PRO A 1 104 ? -9.325 -3.716 24.152 1.00 90.31 104 PRO A N 1
ATOM 808 C CA . PRO A 1 104 ? -8.924 -2.786 23.094 1.00 90.31 104 PRO A CA 1
ATOM 809 C C . PRO A 1 104 ? -8.457 -3.493 21.813 1.00 90.31 104 PRO A C 1
ATOM 811 O O . PRO A 1 104 ? -8.584 -2.949 20.718 1.00 90.31 104 PRO A O 1
ATOM 814 N N . THR A 1 105 ? -7.955 -4.728 21.915 1.00 87.44 105 THR A N 1
ATOM 815 C CA . THR A 1 105 ? -7.475 -5.524 20.772 1.00 87.44 105 THR A CA 1
ATOM 816 C C . THR A 1 105 ? -8.562 -5.835 19.752 1.00 87.44 105 THR A C 1
ATOM 818 O O . THR A 1 105 ? -8.256 -5.983 18.573 1.00 87.44 105 THR A O 1
ATOM 821 N N . ARG A 1 106 ? -9.831 -5.921 20.170 1.00 88.00 106 ARG A N 1
ATOM 822 C CA . ARG A 1 106 ? -10.948 -6.236 19.267 1.00 88.00 106 ARG A CA 1
ATOM 823 C C . ARG A 1 106 ? -11.319 -5.089 18.339 1.00 88.00 106 ARG A C 1
ATOM 825 O O . ARG A 1 106 ? -11.854 -5.346 17.261 1.00 88.00 106 ARG A O 1
ATOM 832 N N . PHE A 1 107 ? -11.027 -3.863 18.755 1.00 86.00 107 PHE A N 1
ATOM 833 C CA . PHE A 1 107 ? -11.369 -2.639 18.033 1.00 86.00 107 PHE A CA 1
ATOM 834 C C . PHE A 1 107 ? -10.192 -2.086 17.235 1.00 86.00 107 PHE A C 1
ATOM 836 O O . PHE A 1 107 ? -10.346 -1.103 16.520 1.00 86.00 107 PHE A O 1
ATOM 843 N N . VAL A 1 108 ? -9.013 -2.696 17.350 1.00 86.25 108 VAL A N 1
ATOM 844 C CA . VAL A 1 108 ? -7.793 -2.256 16.679 1.00 86.25 108 VAL A CA 1
ATOM 845 C C . VAL A 1 108 ? -7.523 -3.141 15.466 1.00 86.25 108 VAL A C 1
ATOM 847 O O . VAL A 1 108 ? -7.282 -4.337 15.590 1.00 86.25 108 VAL A O 1
ATOM 850 N N . THR A 1 109 ? -7.473 -2.531 14.284 1.00 82.25 109 THR A N 1
ATOM 851 C CA . THR A 1 109 ? -7.051 -3.173 13.028 1.00 82.25 109 THR A CA 1
ATOM 852 C C . THR A 1 109 ? -5.565 -2.954 12.744 1.00 82.25 109 THR A C 1
ATOM 854 O O . THR A 1 109 ? -5.117 -3.104 11.605 1.00 82.25 109 THR A O 1
ATOM 857 N N . ALA A 1 110 ? -4.789 -2.523 13.741 1.00 83.75 110 ALA A N 1
ATOM 858 C CA . ALA A 1 110 ? -3.372 -2.251 13.572 1.00 83.75 110 ALA A CA 1
ATOM 859 C C . ALA A 1 110 ? -2.588 -3.530 13.250 1.00 83.75 110 ALA A C 1
ATOM 861 O O . ALA A 1 110 ? -2.932 -4.650 13.644 1.00 83.75 110 ALA A O 1
ATOM 862 N N . TRP A 1 111 ? -1.510 -3.321 12.505 1.00 87.06 111 TRP A N 1
ATOM 863 C CA . TRP A 1 111 ? -0.556 -4.354 12.133 1.00 87.06 111 TRP A CA 1
ATOM 864 C C . TRP A 1 111 ? 0.739 -4.125 12.901 1.00 87.06 111 TRP A C 1
ATOM 866 O O . TRP A 1 111 ? 1.305 -3.023 12.861 1.00 87.06 111 TRP A O 1
ATOM 876 N N . ALA A 1 112 ? 1.223 -5.166 13.567 1.00 87.00 112 ALA A N 1
ATOM 877 C CA . ALA A 1 112 ? 2.524 -5.156 14.209 1.00 87.00 112 ALA A CA 1
ATOM 878 C C . ALA A 1 112 ? 3.639 -5.055 13.157 1.00 87.00 112 ALA A C 1
ATOM 880 O O . ALA A 1 112 ? 3.469 -5.427 11.994 1.00 87.00 112 ALA A O 1
ATOM 881 N N . GLN A 1 113 ? 4.806 -4.548 13.560 1.00 84.25 113 GLN A N 1
ATOM 882 C CA . GLN A 1 113 ? 5.908 -4.311 12.625 1.00 84.25 113 GLN A CA 1
ATOM 883 C C . GLN A 1 113 ? 6.349 -5.597 11.909 1.00 84.25 113 GLN A C 1
ATOM 885 O O . GLN A 1 113 ? 6.470 -5.603 10.688 1.00 84.25 113 GLN A O 1
ATOM 890 N N . PHE A 1 114 ? 6.478 -6.705 12.642 1.00 89.06 114 PHE A N 1
ATOM 891 C CA . PHE A 1 114 ? 6.857 -7.991 12.053 1.00 89.06 114 PHE A CA 1
ATOM 892 C C . PHE A 1 114 ? 5.818 -8.504 11.036 1.00 89.06 114 PHE A C 1
ATOM 894 O O . PHE A 1 114 ? 6.191 -9.062 10.008 1.00 89.06 114 PHE A O 1
ATOM 901 N N . GLU A 1 115 ? 4.518 -8.280 11.271 1.00 91.00 115 GLU A N 1
ATOM 902 C CA . GLU A 1 115 ? 3.447 -8.662 10.336 1.00 91.00 115 GLU A CA 1
ATOM 903 C C . GLU A 1 115 ? 3.552 -7.856 9.040 1.00 91.00 115 GLU A C 1
ATOM 905 O O . GLU A 1 115 ? 3.435 -8.409 7.943 1.00 91.00 115 GLU A O 1
ATOM 910 N N . LYS A 1 116 ? 3.823 -6.547 9.163 1.00 89.25 116 LYS A N 1
ATOM 911 C CA . LYS A 1 116 ? 4.069 -5.654 8.023 1.00 89.25 116 LYS A CA 1
ATOM 912 C C . LYS A 1 116 ? 5.286 -6.114 7.226 1.00 89.25 116 LYS A C 1
ATOM 914 O O . LYS A 1 116 ? 5.242 -6.101 5.997 1.00 89.25 116 LYS A O 1
ATOM 919 N N . ASP A 1 117 ? 6.353 -6.538 7.894 1.00 89.31 117 ASP A N 1
ATOM 920 C CA . ASP A 1 117 ? 7.582 -6.994 7.241 1.00 89.31 117 ASP A CA 1
ATOM 921 C C . ASP A 1 117 ? 7.358 -8.306 6.475 1.00 89.31 117 ASP A C 1
ATOM 923 O O . ASP A 1 117 ? 7.687 -8.384 5.288 1.00 89.31 117 ASP A O 1
ATOM 927 N N . ILE A 1 118 ? 6.680 -9.286 7.088 1.00 92.19 118 ILE A N 1
ATOM 928 C CA . ILE A 1 118 ? 6.269 -10.529 6.414 1.00 92.19 118 ILE A CA 1
ATOM 929 C C . ILE A 1 118 ? 5.396 -10.207 5.197 1.00 92.19 118 ILE A C 1
ATOM 931 O O . ILE A 1 118 ? 5.623 -10.749 4.110 1.00 92.19 118 ILE A O 1
ATOM 935 N N . PHE A 1 119 ? 4.420 -9.308 5.347 1.00 92.00 119 PHE A N 1
ATOM 936 C CA . PHE A 1 119 ? 3.568 -8.882 4.241 1.00 92.00 119 PHE A CA 1
ATOM 937 C C . PHE A 1 119 ? 4.391 -8.267 3.107 1.00 92.00 119 PHE A C 1
ATOM 939 O O . PHE A 1 119 ? 4.244 -8.669 1.955 1.00 92.00 119 PHE A O 1
ATOM 946 N N . ASN A 1 120 ? 5.275 -7.316 3.419 1.00 88.69 120 ASN A N 1
ATOM 947 C CA . ASN A 1 120 ? 6.097 -6.602 2.442 1.00 88.69 120 ASN A CA 1
ATOM 948 C C . ASN A 1 120 ? 7.016 -7.545 1.661 1.00 88.69 120 ASN A C 1
ATOM 950 O O . ASN A 1 120 ? 7.119 -7.433 0.435 1.00 88.69 120 ASN A O 1
ATOM 954 N N . ASP A 1 121 ? 7.655 -8.489 2.345 1.00 89.38 121 ASP A N 1
ATOM 955 C CA . ASP A 1 121 ? 8.535 -9.467 1.713 1.00 89.38 121 ASP A CA 1
ATOM 956 C C . ASP A 1 121 ? 7.765 -10.394 0.773 1.00 89.38 121 ASP A C 1
ATOM 958 O O . ASP A 1 121 ? 8.172 -10.607 -0.374 1.00 89.38 121 ASP A O 1
ATOM 962 N N . ASN A 1 122 ? 6.609 -10.895 1.206 1.00 90.31 122 ASN A N 1
ATOM 963 C CA . ASN A 1 122 ? 5.766 -11.745 0.368 1.00 90.31 122 ASN A CA 1
ATOM 964 C C . ASN A 1 122 ? 5.127 -10.967 -0.786 1.00 90.31 122 ASN A C 1
ATOM 966 O O . ASN A 1 122 ? 5.003 -11.494 -1.894 1.00 90.31 122 ASN A O 1
ATOM 970 N N . PHE A 1 123 ? 4.785 -9.698 -0.571 1.00 88.88 123 PHE A N 1
ATOM 971 C CA . PHE A 1 123 ? 4.279 -8.814 -1.611 1.00 88.88 123 PHE A CA 1
ATOM 972 C C . PHE A 1 123 ? 5.310 -8.624 -2.733 1.00 88.88 123 PHE A C 1
ATOM 974 O O . PHE A 1 123 ? 4.963 -8.738 -3.912 1.00 88.88 123 PHE A O 1
ATOM 981 N N . ARG A 1 124 ? 6.589 -8.424 -2.378 1.00 86.19 124 ARG A N 1
ATOM 982 C CA . ARG A 1 124 ? 7.706 -8.336 -3.336 1.00 86.19 124 ARG A CA 1
ATOM 983 C C . ARG A 1 124 ? 7.936 -9.650 -4.086 1.00 86.19 124 ARG A C 1
ATOM 985 O O . ARG A 1 124 ? 8.137 -9.622 -5.295 1.00 86.19 124 ARG A O 1
ATOM 992 N N . ARG A 1 125 ? 7.885 -10.791 -3.389 1.00 89.38 125 ARG A N 1
ATOM 993 C CA . ARG A 1 125 ? 8.144 -12.125 -3.971 1.00 89.38 125 ARG A CA 1
ATOM 994 C C . ARG A 1 125 ? 7.019 -12.635 -4.869 1.00 89.38 125 ARG A C 1
ATOM 996 O O . ARG A 1 125 ? 7.275 -13.375 -5.813 1.00 89.38 125 ARG A O 1
ATOM 1003 N N . HIS A 1 126 ? 5.770 -12.296 -4.559 1.00 90.19 126 HIS A N 1
ATOM 1004 C CA . HIS A 1 126 ? 4.591 -12.872 -5.215 1.00 90.19 126 HIS A CA 1
ATOM 1005 C C . HIS A 1 126 ? 3.801 -11.872 -6.065 1.00 90.19 126 HIS A C 1
ATOM 1007 O O . HIS A 1 126 ? 2.676 -12.184 -6.465 1.00 90.19 126 HIS A O 1
ATOM 1013 N N . HIS A 1 127 ? 4.376 -10.695 -6.342 1.00 81.75 127 HIS A N 1
ATOM 1014 C CA . HIS A 1 127 ? 3.820 -9.659 -7.222 1.00 81.75 127 HIS A CA 1
ATOM 1015 C C . HIS A 1 127 ? 2.347 -9.325 -6.930 1.00 81.75 127 HIS A C 1
ATOM 1017 O O . HIS A 1 127 ? 1.539 -9.180 -7.841 1.00 81.75 127 HIS A O 1
ATOM 1023 N N . GLY A 1 128 ? 1.977 -9.249 -5.648 1.00 76.81 128 GLY A N 1
ATOM 1024 C CA . GLY A 1 128 ? 0.607 -8.924 -5.239 1.00 76.81 128 GLY A CA 1
ATOM 1025 C C . GLY A 1 128 ? -0.397 -10.084 -5.286 1.00 76.81 128 GLY A C 1
ATOM 1026 O O . GLY A 1 128 ? -1.596 -9.846 -5.169 1.00 76.81 128 GLY A O 1
ATOM 1027 N N . THR A 1 129 ? 0.040 -11.346 -5.407 1.00 91.81 129 THR A N 1
ATOM 1028 C CA . THR A 1 129 ? -0.871 -12.500 -5.276 1.00 91.81 129 THR A CA 1
ATOM 1029 C C . THR A 1 129 ? -1.370 -12.633 -3.830 1.00 91.81 129 THR A C 1
ATOM 1031 O O . THR A 1 129 ? -0.763 -13.338 -3.019 1.00 91.81 129 THR A O 1
ATOM 1034 N N . ILE A 1 130 ? -2.502 -11.996 -3.513 1.00 90.81 130 ILE A N 1
ATOM 1035 C CA . ILE A 1 130 ? -3.025 -11.877 -2.140 1.00 90.81 130 ILE A CA 1
ATOM 1036 C C . ILE A 1 130 ? -3.189 -13.238 -1.461 1.00 90.81 130 ILE A C 1
ATOM 1038 O O . ILE A 1 130 ? -2.805 -13.384 -0.311 1.00 90.81 130 ILE A O 1
ATOM 1042 N N . ARG A 1 131 ? -3.664 -14.275 -2.164 1.00 92.56 131 ARG A N 1
ATOM 1043 C CA . ARG A 1 131 ? -3.823 -15.619 -1.570 1.00 92.56 131 ARG A CA 1
ATOM 1044 C C . ARG A 1 131 ? -2.506 -16.209 -1.051 1.00 92.56 131 ARG A C 1
ATOM 1046 O O . ARG A 1 131 ? -2.497 -16.865 -0.015 1.00 92.56 131 ARG A O 1
ATOM 1053 N N . LYS A 1 132 ? -1.395 -15.979 -1.762 1.00 92.38 132 LYS A N 1
ATOM 1054 C CA . LYS A 1 132 ? -0.065 -16.455 -1.344 1.00 92.38 132 LYS A CA 1
ATOM 1055 C C . LYS A 1 132 ? 0.458 -15.643 -0.162 1.00 92.38 132 LYS A C 1
ATOM 1057 O O . LYS A 1 132 ? 0.970 -16.225 0.786 1.00 92.38 132 LYS A O 1
ATOM 1062 N N . ILE A 1 133 ? 0.256 -14.325 -0.199 1.00 91.69 133 ILE A N 1
ATOM 1063 C CA . ILE A 1 133 ? 0.606 -13.421 0.903 1.00 91.69 133 ILE A CA 1
ATOM 1064 C C . ILE A 1 133 ? -0.194 -13.800 2.156 1.00 91.69 133 ILE A C 1
ATOM 1066 O O . ILE A 1 133 ? 0.390 -14.033 3.207 1.00 91.69 133 ILE A O 1
ATOM 1070 N N . ALA A 1 134 ? -1.506 -13.992 2.038 1.00 93.62 134 ALA A N 1
ATOM 1071 C CA . ALA A 1 134 ? -2.363 -14.382 3.150 1.00 93.62 134 ALA A CA 1
ATOM 1072 C C . ALA A 1 134 ? -1.935 -15.718 3.766 1.00 93.62 134 ALA A C 1
ATOM 1074 O O . ALA A 1 134 ? -1.876 -15.826 4.981 1.00 93.62 134 ALA A O 1
ATOM 1075 N N . LYS A 1 135 ? -1.529 -16.708 2.956 1.00 94.81 135 LYS A N 1
ATOM 1076 C CA . LYS A 1 135 ? -0.998 -17.982 3.472 1.00 94.81 135 LYS A CA 1
ATOM 1077 C C . LYS A 1 135 ? 0.257 -17.800 4.339 1.00 94.81 135 LYS A C 1
ATOM 1079 O O . LYS A 1 135 ? 0.451 -18.565 5.275 1.00 94.81 135 LYS A O 1
ATOM 1084 N N . SER A 1 136 ? 1.093 -16.803 4.041 1.00 91.19 136 SER A N 1
ATOM 1085 C CA . SER A 1 136 ? 2.298 -16.498 4.828 1.00 91.19 136 SER A CA 1
ATOM 1086 C C . SER A 1 136 ? 2.016 -15.723 6.122 1.00 91.19 136 SER A C 1
ATOM 1088 O O . SER A 1 136 ? 2.778 -15.845 7.075 1.00 91.19 136 SER A O 1
ATOM 1090 N N . VAL A 1 137 ? 0.913 -14.964 6.169 1.00 91.31 137 VAL A N 1
ATOM 1091 C CA . VAL A 1 137 ? 0.488 -14.161 7.336 1.00 91.31 137 VAL A CA 1
ATOM 1092 C C . VAL A 1 137 ? -0.585 -14.887 8.174 1.00 91.31 137 VAL A C 1
ATOM 1094 O O . VAL A 1 137 ? -0.890 -14.470 9.287 1.00 91.31 137 VAL A O 1
ATOM 1097 N N . ALA A 1 138 ? -1.110 -16.016 7.685 1.00 87.81 138 ALA A N 1
ATOM 1098 C CA . ALA A 1 138 ? -2.224 -16.778 8.259 1.00 87.81 138 ALA A CA 1
ATOM 1099 C C . ALA A 1 138 ? -2.146 -17.114 9.763 1.00 87.81 138 ALA A C 1
ATOM 1101 O O . ALA A 1 138 ? -3.212 -17.214 10.368 1.00 87.81 138 ALA A O 1
ATOM 1102 N N . PRO A 1 139 ? -0.966 -17.282 10.403 1.00 88.75 139 PRO A N 1
ATOM 1103 C CA . PRO A 1 139 ? -0.919 -17.483 11.852 1.00 88.75 139 PRO A CA 1
ATOM 1104 C C . PRO A 1 139 ? -1.377 -16.260 12.660 1.00 88.75 139 PRO A C 1
ATOM 1106 O O . PRO A 1 139 ? -1.737 -16.406 13.822 1.00 88.75 139 PRO A O 1
ATOM 1109 N N . PHE A 1 140 ? -1.342 -15.067 12.061 1.00 88.31 140 PHE A N 1
ATOM 1110 C CA . PHE A 1 140 ? -1.542 -13.792 12.753 1.00 88.31 140 PHE A CA 1
ATOM 1111 C C . PHE A 1 140 ? -2.768 -13.031 12.256 1.00 88.31 140 PHE A C 1
ATOM 1113 O O . PHE A 1 140 ? -3.466 -12.408 13.051 1.00 88.31 140 PHE A O 1
ATOM 1120 N N . LYS A 1 141 ? -3.029 -13.077 10.943 1.00 91.44 141 LYS A N 1
ATOM 1121 C CA . LYS A 1 141 ? -4.112 -12.329 10.298 1.00 91.44 141 LYS A CA 1
ATOM 1122 C C . LYS A 1 141 ? -4.939 -13.215 9.382 1.00 91.44 141 LYS A C 1
ATOM 1124 O O . LYS A 1 141 ? -4.432 -14.101 8.691 1.00 91.44 141 LYS A O 1
ATOM 1129 N N . THR A 1 142 ? -6.225 -12.914 9.335 1.00 92.19 142 THR A N 1
ATOM 1130 C CA . THR A 1 142 ? -7.183 -13.514 8.412 1.00 92.19 142 THR A CA 1
ATOM 1131 C C . THR A 1 142 ? -6.946 -13.037 6.977 1.00 92.19 142 THR A C 1
ATOM 1133 O O . THR A 1 142 ? -6.348 -11.992 6.720 1.00 92.19 142 THR A O 1
ATOM 1136 N N . VAL A 1 143 ? -7.459 -13.792 6.001 1.00 92.69 143 VAL A N 1
ATOM 1137 C CA . VAL A 1 143 ? -7.381 -13.404 4.580 1.00 92.69 143 VAL A CA 1
ATOM 1138 C C . VAL A 1 143 ? -8.060 -12.052 4.336 1.00 92.69 143 VAL A C 1
ATOM 1140 O O . VAL A 1 143 ? -7.564 -11.265 3.534 1.00 92.69 143 VAL A O 1
ATOM 1143 N N . GLN A 1 144 ? -9.162 -11.775 5.037 1.00 90.19 144 GLN A N 1
ATOM 1144 C CA . GLN A 1 144 ? -9.882 -10.508 4.939 1.00 90.19 144 GLN A CA 1
ATOM 1145 C C . GLN A 1 144 ? -9.025 -9.340 5.435 1.00 90.19 144 GLN A C 1
ATOM 1147 O O . GLN A 1 144 ? -8.854 -8.375 4.701 1.00 90.19 144 GLN A O 1
ATOM 1152 N N . GLU A 1 145 ? -8.384 -9.461 6.599 1.00 88.69 145 GLU A N 1
ATOM 1153 C CA . GLU A 1 145 ? -7.487 -8.414 7.109 1.00 88.69 145 GLU A CA 1
ATOM 1154 C C . GLU A 1 145 ? -6.305 -8.152 6.167 1.00 88.69 145 GLU A C 1
ATOM 1156 O O . GLU A 1 145 ? -5.877 -7.012 6.008 1.00 88.69 145 GLU A O 1
ATOM 1161 N N . VAL A 1 146 ? -5.780 -9.193 5.511 1.00 91.38 146 VAL A N 1
ATOM 1162 C CA . VAL A 1 146 ? -4.708 -9.073 4.505 1.00 91.38 146 VAL A CA 1
ATOM 1163 C C . VAL A 1 146 ? -5.200 -8.308 3.269 1.00 91.38 146 VAL A C 1
ATOM 1165 O O . VAL A 1 146 ? -4.463 -7.476 2.733 1.00 91.38 146 VAL A O 1
ATOM 1168 N N . ILE A 1 147 ? -6.431 -8.571 2.814 1.00 88.75 147 ILE A N 1
ATOM 1169 C CA . ILE A 1 147 ? -7.079 -7.827 1.723 1.00 88.75 147 ILE A CA 1
ATOM 1170 C C . ILE A 1 147 ? -7.259 -6.365 2.137 1.00 88.75 147 ILE A C 1
ATOM 1172 O O . ILE A 1 147 ? -6.794 -5.468 1.432 1.00 88.75 147 ILE A O 1
ATOM 1176 N N . ASP A 1 148 ? -7.856 -6.122 3.300 1.00 84.19 148 ASP A N 1
ATOM 1177 C CA . ASP A 1 148 ? -8.106 -4.774 3.803 1.00 84.19 148 ASP A CA 1
ATOM 1178 C C . ASP A 1 148 ? -6.803 -3.995 3.955 1.00 84.19 148 ASP A C 1
ATOM 1180 O O . ASP A 1 148 ? -6.720 -2.841 3.534 1.00 84.19 148 ASP A O 1
ATOM 1184 N N . TYR A 1 149 ? -5.742 -4.635 4.452 1.00 85.44 149 TYR A N 1
ATOM 1185 C CA . TYR A 1 149 ? -4.429 -4.012 4.566 1.00 85.44 149 TYR A CA 1
ATOM 1186 C C . TYR A 1 149 ? -3.832 -3.630 3.203 1.00 85.44 149 TYR A C 1
ATOM 1188 O O . TYR A 1 149 ? -3.317 -2.518 3.029 1.00 85.44 149 TYR A O 1
ATOM 1196 N N . GLN A 1 150 ? -3.944 -4.518 2.208 1.00 85.69 150 GLN A N 1
ATOM 1197 C CA . GLN A 1 150 ? -3.481 -4.260 0.843 1.00 85.69 150 GLN A CA 1
ATOM 1198 C C . GLN A 1 150 ? -4.156 -3.017 0.245 1.00 85.69 150 GLN A C 1
ATOM 1200 O O . GLN A 1 150 ? -3.472 -2.170 -0.338 1.00 85.69 150 GLN A O 1
ATOM 1205 N N . TYR A 1 151 ? -5.477 -2.895 0.392 1.00 81.25 151 TYR A N 1
ATOM 1206 C CA . TYR A 1 151 ? -6.243 -1.801 -0.210 1.00 81.25 151 TYR A CA 1
ATOM 1207 C C . TYR A 1 151 ? -6.186 -0.503 0.601 1.00 81.25 151 TYR A C 1
ATOM 1209 O O . TYR A 1 151 ? -6.048 0.568 0.009 1.00 81.25 151 TYR A O 1
ATOM 1217 N N . ARG A 1 152 ? -6.242 -0.574 1.937 1.00 74.38 152 ARG A N 1
ATOM 1218 C CA . ARG A 1 152 ? -6.237 0.614 2.809 1.00 74.38 152 ARG A CA 1
ATOM 1219 C C . ARG A 1 152 ? -4.865 1.258 2.936 1.00 74.38 152 ARG A C 1
ATOM 1221 O O . ARG A 1 152 ? -4.784 2.481 3.015 1.00 74.38 152 ARG A O 1
ATOM 1228 N N . PHE A 1 153 ? -3.799 0.461 2.961 1.00 74.25 153 PHE A N 1
ATOM 1229 C CA . PHE A 1 153 ? -2.457 0.975 3.235 1.00 74.25 153 PHE A CA 1
ATOM 1230 C C . PHE A 1 153 ? -1.528 0.790 2.045 1.00 74.25 153 PHE A C 1
ATOM 1232 O O . PHE A 1 153 ? -0.861 1.739 1.634 1.00 74.25 153 PHE A O 1
ATOM 1239 N N . LYS A 1 154 ? -1.504 -0.398 1.425 1.00 79.50 154 LYS A N 1
ATOM 1240 C CA . LYS A 1 154 ? -0.403 -0.708 0.511 1.00 79.50 154 LYS A CA 1
ATOM 1241 C C . LYS A 1 154 ? -0.496 -0.105 -0.879 1.00 79.50 154 LYS A C 1
ATOM 1243 O O . LYS A 1 154 ? 0.513 0.371 -1.397 1.00 79.50 154 LYS A O 1
ATOM 1248 N N . ILE A 1 155 ? -1.687 -0.058 -1.462 1.00 74.56 155 ILE A N 1
ATOM 1249 C CA . ILE A 1 155 ? -1.907 0.646 -2.732 1.00 74.56 155 ILE A CA 1
ATOM 1250 C C . ILE A 1 155 ? -1.650 2.158 -2.575 1.00 74.56 155 ILE A C 1
ATOM 1252 O O . ILE A 1 155 ? -0.884 2.704 -3.377 1.00 74.56 155 ILE A O 1
ATOM 1256 N N . PRO A 1 156 ? -2.185 2.842 -1.541 1.00 74.00 156 PRO A N 1
ATOM 1257 C CA . PRO A 1 156 ? -1.834 4.236 -1.270 1.00 74.00 156 PRO A CA 1
ATOM 1258 C C . PRO A 1 156 ? -0.332 4.471 -1.070 1.00 74.00 156 PRO A C 1
ATOM 1260 O O . PRO A 1 156 ? 0.208 5.420 -1.640 1.00 74.00 156 PRO A O 1
ATOM 1263 N N . ASP A 1 157 ? 0.366 3.595 -0.337 1.00 71.06 157 ASP A N 1
ATOM 1264 C CA . ASP A 1 157 ? 1.826 3.666 -0.173 1.00 71.06 157 ASP A CA 1
ATOM 1265 C C . ASP A 1 157 ? 2.557 3.591 -1.521 1.00 71.06 157 ASP A C 1
ATOM 1267 O O . ASP A 1 157 ? 3.460 4.381 -1.798 1.00 71.06 157 ASP A O 1
ATOM 1271 N N . GLN A 1 158 ? 2.171 2.650 -2.389 1.00 73.06 158 GLN A N 1
ATOM 1272 C CA . GLN A 1 158 ? 2.771 2.510 -3.718 1.00 73.06 158 GLN A CA 1
ATOM 1273 C C . GLN A 1 158 ? 2.512 3.733 -4.596 1.00 73.06 158 GLN A C 1
ATOM 1275 O O . GLN A 1 158 ? 3.413 4.191 -5.304 1.00 73.06 158 GLN A O 1
ATOM 1280 N N . PHE A 1 159 ? 1.301 4.286 -4.530 1.00 70.12 159 PHE A N 1
ATOM 1281 C CA . PHE A 1 159 ? 0.963 5.512 -5.237 1.00 70.12 159 PHE A CA 1
ATOM 1282 C C . PHE A 1 159 ? 1.785 6.701 -4.722 1.00 70.12 159 PHE A C 1
ATOM 1284 O O . PHE A 1 159 ? 2.279 7.500 -5.519 1.00 70.12 159 PHE A O 1
ATOM 1291 N N . ARG A 1 160 ? 2.017 6.784 -3.407 1.00 67.12 160 ARG A N 1
ATOM 1292 C CA . ARG A 1 160 ? 2.919 7.772 -2.801 1.00 67.12 160 ARG A CA 1
ATOM 1293 C C . ARG A 1 160 ? 4.343 7.639 -3.317 1.00 67.12 160 ARG A C 1
ATOM 1295 O O . ARG A 1 160 ? 4.887 8.622 -3.807 1.00 67.12 160 ARG A O 1
ATOM 1302 N N . LEU A 1 161 ? 4.919 6.439 -3.272 1.00 71.25 161 LEU A N 1
ATOM 1303 C CA . LEU A 1 161 ? 6.277 6.190 -3.768 1.00 71.25 161 LEU A CA 1
ATOM 1304 C C . LEU A 1 161 ? 6.417 6.568 -5.248 1.00 71.25 161 LEU A C 1
ATOM 1306 O O . LEU A 1 161 ? 7.444 7.096 -5.674 1.00 71.25 161 LEU A O 1
ATOM 1310 N N . TYR A 1 162 ? 5.369 6.335 -6.036 1.00 70.94 162 TYR A N 1
ATOM 1311 C CA . TYR A 1 162 ? 5.319 6.764 -7.428 1.00 70.94 162 TYR A CA 1
ATOM 1312 C C . TYR A 1 162 ? 5.319 8.297 -7.573 1.00 70.94 162 TYR A C 1
ATOM 1314 O O . TYR A 1 162 ? 6.076 8.834 -8.384 1.00 70.94 162 TYR A O 1
ATOM 1322 N N . GLN A 1 163 ? 4.516 9.010 -6.777 1.00 69.81 163 GLN A N 1
ATOM 1323 C CA . GLN A 1 163 ? 4.475 10.478 -6.771 1.00 69.81 163 GLN A CA 1
ATOM 1324 C C . GLN A 1 163 ? 5.789 11.099 -6.276 1.00 69.81 163 GLN A C 1
ATOM 1326 O O . GLN A 1 163 ? 6.282 12.054 -6.872 1.00 69.81 163 GLN A O 1
ATOM 1331 N N . GLU A 1 164 ? 6.385 10.544 -5.219 1.00 66.75 164 GLU A N 1
ATOM 1332 C CA . GLU A 1 164 ? 7.687 10.964 -4.691 1.00 66.75 164 GLU A CA 1
ATOM 1333 C C . GLU A 1 164 ? 8.782 10.787 -5.748 1.00 66.75 164 GLU A C 1
ATOM 1335 O O . GLU A 1 164 ? 9.516 11.732 -6.029 1.00 66.75 164 GLU A O 1
ATOM 1340 N N . ARG A 1 165 ? 8.816 9.638 -6.438 1.00 70.06 165 ARG A N 1
ATOM 1341 C CA . ARG A 1 165 ? 9.753 9.403 -7.546 1.00 70.06 165 ARG A CA 1
ATOM 1342 C C . ARG A 1 165 ? 9.542 10.384 -8.700 1.00 70.06 165 ARG A C 1
ATOM 1344 O O . ARG A 1 165 ? 10.512 10.875 -9.270 1.00 70.06 165 ARG A O 1
ATOM 1351 N N . LYS A 1 166 ? 8.290 10.704 -9.042 1.00 71.69 166 LYS A N 1
ATOM 1352 C CA . LYS A 1 166 ? 7.984 11.740 -10.043 1.00 71.69 166 LYS A CA 1
ATOM 1353 C C . LYS A 1 166 ? 8.528 13.109 -9.638 1.00 71.69 166 LYS A C 1
ATOM 1355 O O . LYS A 1 166 ? 9.109 13.794 -10.477 1.00 71.69 166 LYS A O 1
ATOM 1360 N N . ARG A 1 167 ? 8.369 13.497 -8.369 1.00 65.19 167 ARG A N 1
ATOM 1361 C CA . ARG A 1 167 ? 8.919 14.754 -7.839 1.00 65.19 167 ARG A CA 1
ATOM 1362 C C . ARG A 1 167 ? 10.442 14.760 -7.863 1.00 65.19 167 ARG A C 1
ATOM 1364 O O . ARG A 1 167 ? 11.019 15.742 -8.305 1.00 65.19 167 ARG A O 1
ATOM 1371 N N . GLU A 1 168 ? 11.082 13.675 -7.441 1.00 66.00 168 GLU A N 1
ATOM 1372 C CA . GLU A 1 168 ? 12.543 13.553 -7.459 1.00 66.00 168 GLU A CA 1
ATOM 1373 C C . GLU A 1 168 ? 13.102 13.721 -8.879 1.00 66.00 168 GLU A C 1
ATOM 1375 O O . GLU A 1 168 ? 14.062 14.457 -9.090 1.00 66.00 168 GLU A O 1
ATOM 1380 N N . ILE A 1 169 ? 12.458 13.105 -9.874 1.00 67.94 169 ILE A N 1
ATOM 1381 C CA . ILE A 1 169 ? 12.829 13.274 -11.284 1.00 67.94 169 ILE A CA 1
ATOM 1382 C C . ILE A 1 169 ? 12.674 14.737 -11.721 1.00 67.94 169 ILE A C 1
ATOM 1384 O O . ILE A 1 169 ? 13.565 15.268 -12.380 1.00 67.94 169 ILE A O 1
ATOM 1388 N N . ALA A 1 170 ? 11.578 15.400 -11.344 1.00 64.12 170 ALA A N 1
ATOM 1389 C CA . ALA A 1 170 ? 11.367 16.811 -11.665 1.00 64.12 170 ALA A CA 1
ATOM 1390 C C . ALA A 1 170 ? 12.449 17.713 -11.046 1.00 64.12 170 ALA A C 1
ATOM 1392 O O . ALA A 1 170 ? 12.977 18.580 -11.737 1.00 64.12 170 ALA A O 1
ATOM 1393 N N . VAL A 1 171 ? 12.827 17.470 -9.785 1.00 65.44 171 VAL A N 1
ATOM 1394 C CA . VAL A 1 171 ? 13.909 18.200 -9.102 1.00 65.44 171 VAL A CA 1
ATOM 1395 C C . VAL A 1 171 ? 15.231 18.024 -9.842 1.00 65.44 171 VAL A C 1
ATOM 1397 O O . VAL A 1 171 ? 15.858 19.020 -10.186 1.00 65.44 171 VAL A O 1
ATOM 1400 N N . ARG A 1 172 ? 15.606 16.787 -10.191 1.00 67.00 172 ARG A N 1
ATOM 1401 C CA . ARG A 1 172 ? 16.840 16.534 -10.952 1.00 67.00 172 ARG A CA 1
ATOM 1402 C C . ARG A 1 172 ? 16.857 17.265 -12.293 1.00 67.00 172 ARG A C 1
ATOM 1404 O O . ARG A 1 172 ? 17.908 17.731 -12.718 1.00 67.00 172 ARG A O 1
ATOM 1411 N N . ILE A 1 173 ? 15.715 17.366 -12.976 1.00 68.12 173 ILE A N 1
ATOM 1412 C CA . ILE A 1 173 ? 15.626 18.103 -14.244 1.00 68.12 173 ILE A CA 1
ATOM 1413 C C . ILE A 1 173 ? 15.894 19.596 -14.021 1.00 68.12 173 ILE A C 1
ATOM 1415 O O . ILE A 1 173 ? 16.656 20.185 -14.785 1.00 68.12 173 ILE A O 1
ATOM 1419 N N . VAL A 1 174 ? 15.309 20.193 -12.980 1.00 66.19 174 VAL A N 1
ATOM 1420 C CA . VAL A 1 174 ? 15.536 21.604 -12.627 1.00 66.19 174 VAL A CA 1
ATOM 1421 C C . VAL A 1 174 ? 16.997 21.843 -12.254 1.00 66.19 174 VAL A C 1
ATOM 1423 O O . VAL A 1 174 ? 17.620 22.730 -12.825 1.00 66.19 174 VAL A O 1
ATOM 1426 N N . GLU A 1 175 ? 17.582 20.995 -11.408 1.00 67.56 175 GLU A N 1
ATOM 1427 C CA . GLU A 1 175 ? 19.006 21.071 -11.053 1.00 67.56 175 GLU A CA 1
ATOM 1428 C C . GLU A 1 175 ? 19.906 20.983 -12.295 1.00 67.56 175 GLU A C 1
ATOM 1430 O O . GLU A 1 175 ? 20.856 21.751 -12.431 1.00 67.56 175 GLU A O 1
ATOM 1435 N N . CYS A 1 176 ? 19.593 20.103 -13.254 1.00 73.25 176 CYS A N 1
ATOM 1436 C CA . CYS A 1 176 ? 20.332 20.030 -14.518 1.00 73.25 176 CYS A CA 1
ATOM 1437 C C . CYS A 1 176 ? 20.205 21.314 -15.354 1.00 73.25 176 CYS A C 1
ATOM 1439 O O . CYS A 1 176 ? 21.156 21.691 -16.041 1.00 73.25 176 CYS A O 1
ATOM 1441 N N . ILE A 1 177 ? 19.040 21.968 -15.337 1.00 66.12 177 ILE A N 1
ATOM 1442 C CA . ILE A 1 177 ? 18.812 23.240 -16.035 1.00 66.12 177 ILE A CA 1
ATOM 1443 C C . ILE A 1 177 ? 19.617 24.355 -15.363 1.00 66.12 177 ILE A C 1
ATOM 1445 O O . ILE A 1 177 ? 20.315 25.099 -16.052 1.00 66.12 177 ILE A O 1
ATOM 1449 N N . ASP A 1 178 ? 19.572 24.441 -14.037 1.00 64.69 178 ASP A N 1
ATOM 1450 C CA . ASP A 1 178 ? 20.280 25.470 -13.278 1.00 64.69 178 ASP A CA 1
ATOM 1451 C C . ASP A 1 178 ? 21.800 25.296 -13.376 1.00 64.69 178 ASP A C 1
ATOM 1453 O O . ASP A 1 178 ? 22.514 26.265 -13.631 1.00 64.69 178 ASP A O 1
ATOM 1457 N N . HIS A 1 179 ? 22.309 24.061 -13.320 1.00 67.75 179 HIS A N 1
ATOM 1458 C CA . HIS A 1 179 ? 23.722 23.787 -13.593 1.00 67.75 179 HIS A CA 1
ATOM 1459 C C . HIS A 1 179 ? 24.147 24.252 -14.991 1.00 67.75 179 HIS A C 1
ATOM 1461 O O . HIS A 1 179 ? 25.225 24.826 -15.140 1.00 67.75 179 HIS A O 1
ATOM 1467 N N . ARG A 1 180 ? 23.309 24.063 -16.020 1.00 62.97 180 ARG A N 1
ATOM 1468 C CA . ARG A 1 180 ? 23.600 24.574 -17.371 1.00 62.97 180 ARG A CA 1
ATOM 1469 C C . ARG A 1 180 ? 23.606 26.100 -17.429 1.00 62.97 180 ARG A C 1
ATOM 1471 O O . ARG A 1 180 ? 24.474 26.658 -18.090 1.00 62.97 180 ARG A O 1
ATOM 1478 N N . ARG A 1 181 ? 22.688 26.767 -16.723 1.00 62.44 181 ARG A N 1
ATOM 1479 C CA . ARG A 1 181 ? 22.639 28.238 -16.632 1.00 62.44 181 ARG A CA 1
ATOM 1480 C C . ARG A 1 181 ? 23.884 28.830 -15.986 1.00 62.44 181 ARG A C 1
ATOM 1482 O O . ARG A 1 181 ? 24.369 29.859 -16.437 1.00 62.44 181 ARG A O 1
ATOM 1489 N N . VAL A 1 182 ? 24.408 28.176 -14.952 1.00 64.62 182 VAL A N 1
ATOM 1490 C CA . VAL A 1 182 ? 25.621 28.626 -14.255 1.00 64.62 182 VAL A CA 1
ATOM 1491 C C . VAL A 1 182 ? 26.873 28.427 -15.115 1.00 64.62 182 VAL A C 1
ATOM 1493 O O . VAL A 1 182 ? 27.767 29.268 -15.087 1.00 64.62 182 VAL A O 1
ATOM 1496 N N . ILE A 1 183 ? 26.943 27.337 -15.887 1.00 69.56 183 ILE A N 1
ATOM 1497 C CA . ILE A 1 183 ? 28.096 27.030 -16.749 1.00 69.56 183 ILE A CA 1
ATOM 1498 C C . ILE A 1 183 ? 28.120 27.917 -18.004 1.00 69.56 183 ILE A C 1
ATOM 1500 O O . ILE A 1 183 ? 29.201 28.281 -18.460 1.00 69.56 183 ILE A O 1
ATOM 1504 N N . ASP A 1 184 ? 26.958 28.292 -18.549 1.00 54.06 184 ASP A N 1
ATOM 1505 C CA . ASP A 1 184 ? 26.868 29.175 -19.716 1.00 54.06 184 ASP A CA 1
ATOM 1506 C C . ASP A 1 184 ? 25.815 30.289 -19.530 1.00 54.06 184 ASP A C 1
ATOM 1508 O O . ASP A 1 184 ? 24.711 30.225 -20.094 1.00 54.06 184 ASP A O 1
ATOM 1512 N N . PRO A 1 185 ? 26.150 31.349 -18.769 1.00 57.00 185 PRO A N 1
ATOM 1513 C CA . PRO A 1 185 ? 25.252 32.480 -18.528 1.00 57.00 185 PRO A CA 1
ATOM 1514 C C . PRO A 1 185 ? 24.965 33.300 -19.798 1.00 57.00 185 PRO A C 1
ATOM 1516 O O . PRO A 1 185 ? 24.059 34.129 -19.811 1.00 57.00 185 PRO A O 1
ATOM 1519 N N . SER A 1 186 ? 25.706 33.069 -20.891 1.00 53.44 186 SER A N 1
ATOM 1520 C CA . SER A 1 186 ? 25.521 33.756 -22.175 1.00 53.44 186 SER A CA 1
ATOM 1521 C C . SER A 1 186 ? 24.446 33.116 -23.069 1.00 53.44 186 SER A C 1
ATOM 1523 O O . SER A 1 186 ? 23.984 33.728 -24.038 1.00 53.44 186 SER A O 1
ATOM 1525 N N . SER A 1 187 ? 23.996 31.905 -22.723 1.00 52.28 187 SER A N 1
ATOM 1526 C CA . SER A 1 187 ? 22.975 31.159 -23.469 1.00 52.28 187 SER A CA 1
ATOM 1527 C C . SER A 1 187 ? 21.560 31.752 -23.355 1.00 52.28 187 SER A C 1
ATOM 1529 O O . SER A 1 187 ? 20.707 31.482 -24.206 1.00 52.28 187 SER A O 1
ATOM 1531 N N . GLU A 1 188 ? 21.303 32.617 -22.368 1.00 50.81 188 GLU A N 1
ATOM 1532 C CA . GLU A 1 188 ? 19.985 33.230 -22.150 1.00 50.81 188 GLU A CA 1
ATOM 1533 C C . GLU A 1 188 ? 19.691 34.390 -23.124 1.00 50.81 188 GLU A C 1
ATOM 1535 O O . GLU A 1 188 ? 18.534 34.632 -23.476 1.00 50.81 188 GLU A O 1
ATOM 1540 N N . THR A 1 189 ? 20.725 35.027 -23.685 1.00 47.28 189 THR A N 1
ATOM 1541 C CA . THR A 1 189 ? 20.595 36.167 -24.617 1.00 47.28 189 THR A CA 1
ATOM 1542 C C . THR A 1 189 ? 20.369 35.745 -26.079 1.00 47.28 189 THR A C 1
ATOM 1544 O O . THR A 1 189 ? 20.153 36.585 -26.950 1.00 47.28 189 THR A O 1
ATOM 1547 N N . ARG A 1 190 ? 20.372 34.439 -26.390 1.00 44.66 190 ARG A N 1
ATOM 1548 C CA . ARG A 1 190 ? 20.117 33.894 -27.743 1.00 44.66 190 ARG A CA 1
ATOM 1549 C C . ARG A 1 190 ? 18.716 33.294 -27.913 1.00 44.66 190 ARG A C 1
ATOM 1551 O O . ARG A 1 190 ? 18.528 32.363 -28.694 1.00 44.66 190 ARG A O 1
ATOM 1558 N N . ARG A 1 191 ? 17.689 33.862 -27.274 1.00 47.25 191 ARG A N 1
ATOM 1559 C CA . ARG A 1 191 ? 16.300 33.643 -27.721 1.00 47.25 191 ARG A CA 1
ATOM 1560 C C . ARG A 1 191 ? 16.056 34.430 -29.014 1.00 47.25 191 ARG A C 1
ATOM 1562 O O . ARG A 1 191 ? 15.550 35.547 -28.994 1.00 47.25 191 ARG A O 1
ATOM 1569 N N . ARG A 1 192 ? 16.475 33.859 -30.149 1.00 41.69 192 ARG A N 1
ATOM 1570 C CA . ARG A 1 192 ? 16.119 34.364 -31.485 1.00 41.69 192 ARG A CA 1
ATOM 1571 C C . ARG A 1 192 ? 14.598 34.263 -31.687 1.00 41.69 192 ARG A C 1
ATOM 1573 O O . ARG A 1 192 ? 14.032 33.219 -31.358 1.00 41.69 192 ARG A O 1
ATOM 1580 N N . PRO A 1 193 ? 13.942 35.286 -32.260 1.00 43.84 193 PRO A N 1
ATOM 1581 C CA . PRO A 1 193 ? 12.559 35.172 -32.690 1.00 43.84 193 PRO A CA 1
ATOM 1582 C C . PRO A 1 193 ? 12.462 34.272 -33.934 1.00 43.84 193 PRO A C 1
ATOM 1584 O O . PRO A 1 193 ? 13.292 34.352 -34.835 1.00 43.84 193 PRO A O 1
ATOM 1587 N N . LEU A 1 194 ? 11.451 33.401 -33.905 1.00 47.56 194 LEU A N 1
ATOM 1588 C CA . LEU A 1 194 ? 10.840 32.599 -34.972 1.00 47.56 194 LEU A CA 1
ATOM 1589 C C . LEU A 1 194 ? 11.635 32.364 -36.275 1.00 47.56 194 LEU A C 1
ATOM 1591 O O . LEU A 1 194 ? 11.701 33.207 -37.164 1.00 47.56 194 LEU A O 1
ATOM 1595 N N . GLY A 1 195 ? 12.050 31.109 -36.446 1.00 39.88 195 GLY A N 1
ATOM 1596 C CA . GLY A 1 195 ? 12.272 30.454 -37.732 1.00 39.88 195 GLY A CA 1
ATOM 1597 C C . GLY A 1 195 ? 12.089 28.949 -37.534 1.00 39.88 195 GLY A C 1
ATOM 1598 O O . GLY A 1 195 ? 12.678 28.370 -36.631 1.00 39.88 195 GLY A O 1
ATOM 1599 N N . SER A 1 196 ? 11.192 28.353 -38.309 1.00 50.09 196 SER A N 1
ATOM 1600 C CA . SER A 1 196 ? 10.609 27.014 -38.172 1.00 50.09 196 SER A CA 1
ATOM 1601 C C . SER A 1 196 ? 11.582 25.845 -37.927 1.00 50.09 196 SER A C 1
ATOM 1603 O O . SER A 1 196 ? 12.703 25.844 -38.423 1.00 50.09 196 SER A O 1
ATOM 1605 N N . THR A 1 197 ? 11.058 24.776 -37.303 1.00 46.66 197 THR A N 1
ATOM 1606 C CA . THR A 1 197 ? 11.586 23.386 -37.229 1.00 46.66 197 THR A CA 1
ATOM 1607 C C . THR A 1 197 ? 12.674 23.048 -36.200 1.00 46.66 197 THR A C 1
ATOM 1609 O O . THR A 1 197 ? 13.608 22.306 -36.483 1.00 46.66 197 THR A O 1
ATOM 1612 N N . GLY A 1 198 ? 12.506 23.485 -34.950 1.00 40.38 198 GLY A N 1
ATOM 1613 C CA . GLY A 1 198 ? 13.261 22.940 -33.816 1.00 40.38 198 GLY A CA 1
ATOM 1614 C C . GLY A 1 198 ? 12.336 22.664 -32.640 1.00 40.38 198 GLY A C 1
ATOM 1615 O O . GLY A 1 198 ? 11.897 23.599 -31.981 1.00 40.38 198 GLY A O 1
ATOM 1616 N N . GLN A 1 199 ? 12.012 21.391 -32.402 1.00 46.75 199 GLN A N 1
ATOM 1617 C CA . GLN A 1 199 ? 11.210 20.947 -31.260 1.00 46.75 199 GLN A CA 1
ATOM 1618 C C . GLN A 1 199 ? 11.793 21.487 -29.949 1.00 46.75 199 GLN A C 1
ATOM 1620 O O . GLN A 1 199 ? 12.937 21.215 -29.579 1.00 46.75 199 GLN A O 1
ATOM 1625 N N . HIS A 1 200 ? 10.978 22.286 -29.271 1.00 40.28 200 HIS A N 1
ATOM 1626 C CA . HIS A 1 200 ? 11.300 22.973 -28.039 1.00 40.28 200 HIS A CA 1
ATOM 1627 C C . HIS A 1 200 ? 11.265 21.967 -26.880 1.00 40.28 200 HIS A C 1
ATOM 1629 O O . HIS A 1 200 ? 10.211 21.476 -26.488 1.00 40.28 200 HIS A O 1
ATOM 1635 N N . TRP A 1 201 ? 12.426 21.649 -26.303 1.00 45.75 201 TRP A N 1
ATOM 1636 C CA . TRP A 1 201 ? 12.526 20.674 -25.207 1.00 45.75 201 TRP A CA 1
ATOM 1637 C C . TRP A 1 201 ? 11.760 21.073 -23.929 1.00 45.75 201 TRP A C 1
ATOM 1639 O O . TRP A 1 201 ? 11.527 20.212 -23.087 1.00 45.75 201 TRP A O 1
ATOM 1649 N N . SER A 1 202 ? 11.331 22.334 -23.780 1.00 46.03 202 SER A N 1
ATOM 1650 C CA . SER A 1 202 ? 10.551 22.793 -22.619 1.00 46.03 202 SER A CA 1
ATOM 1651 C C . SER A 1 202 ? 9.051 22.508 -22.713 1.00 46.03 202 SER A C 1
ATOM 1653 O O . SER A 1 202 ? 8.351 22.728 -21.731 1.00 46.03 202 SER A O 1
ATOM 1655 N N . GLU A 1 203 ? 8.554 22.025 -23.855 1.00 46.03 203 GLU A N 1
ATOM 1656 C CA . GLU A 1 203 ? 7.138 21.664 -24.040 1.00 46.03 203 GLU A CA 1
ATOM 1657 C C . GLU A 1 203 ? 6.893 20.155 -24.060 1.00 46.03 203 GLU A C 1
ATOM 1659 O O . GLU A 1 203 ? 5.748 19.726 -24.147 1.00 46.03 203 GLU A O 1
ATOM 1664 N N . THR A 1 204 ? 7.937 19.331 -23.928 1.00 46.81 204 THR A N 1
ATOM 1665 C CA . THR A 1 204 ? 7.740 17.886 -23.767 1.00 46.81 204 THR A CA 1
ATOM 1666 C C . THR A 1 204 ? 7.284 17.653 -22.332 1.00 46.81 204 THR A C 1
ATOM 1668 O O . THR A 1 204 ? 8.101 17.481 -21.424 1.00 46.81 204 THR A O 1
ATOM 1671 N N . SER A 1 205 ? 5.972 17.703 -22.103 1.00 44.06 205 SER A N 1
ATOM 1672 C CA . SER A 1 205 ? 5.381 17.306 -20.830 1.00 44.06 205 SER A CA 1
ATOM 1673 C C . SER A 1 205 ? 5.917 15.921 -20.449 1.00 44.06 205 SER A C 1
ATOM 1675 O O . SER A 1 205 ? 6.222 15.092 -21.310 1.00 44.06 205 SER A O 1
ATOM 1677 N N . ALA A 1 206 ? 6.009 15.607 -19.155 1.00 51.50 206 ALA A N 1
ATOM 1678 C CA . ALA A 1 206 ? 6.362 14.255 -18.715 1.00 51.50 206 ALA A CA 1
ATOM 1679 C C . ALA A 1 206 ? 5.447 13.178 -19.346 1.00 51.50 206 ALA A C 1
ATOM 1681 O O . ALA A 1 206 ? 5.861 12.031 -19.497 1.00 51.50 206 ALA A O 1
ATOM 1682 N N . THR A 1 207 ? 4.227 13.550 -19.759 1.00 53.56 207 THR A N 1
ATOM 1683 C CA . THR A 1 207 ? 3.326 12.699 -20.552 1.00 53.56 207 THR A CA 1
ATOM 1684 C C . THR A 1 207 ? 3.842 12.435 -21.964 1.00 53.56 207 THR A C 1
ATOM 1686 O O . THR A 1 207 ? 3.719 11.316 -22.446 1.00 53.56 207 THR A O 1
ATOM 1689 N N . ASP A 1 208 ? 4.471 13.412 -22.609 1.00 54.91 208 ASP A N 1
ATOM 1690 C CA . ASP A 1 208 ? 4.976 13.300 -23.980 1.00 54.91 208 ASP A CA 1
ATOM 1691 C C . ASP A 1 208 ? 6.261 12.478 -24.045 1.00 54.91 208 ASP A C 1
ATOM 1693 O O . ASP A 1 208 ? 6.494 11.766 -25.017 1.00 54.91 208 ASP A O 1
ATOM 1697 N N . LEU A 1 209 ? 7.069 12.493 -22.981 1.00 57.53 209 LEU A N 1
ATOM 1698 C CA . LEU A 1 209 ? 8.257 11.642 -22.868 1.00 57.53 209 LEU A CA 1
ATOM 1699 C C . LEU A 1 209 ? 7.873 10.168 -22.652 1.00 57.53 209 LEU A C 1
ATOM 1701 O O . LEU A 1 209 ? 8.480 9.261 -23.231 1.00 57.53 209 LEU A O 1
ATOM 1705 N N . VAL A 1 210 ? 6.818 9.925 -21.867 1.00 62.25 210 VAL A N 1
ATOM 1706 C CA . VAL A 1 210 ? 6.204 8.594 -21.727 1.00 62.25 210 VAL A CA 1
ATOM 1707 C C . VAL A 1 210 ? 5.590 8.158 -23.058 1.00 62.25 210 VAL A C 1
ATOM 1709 O O . VAL A 1 210 ? 5.887 7.062 -23.521 1.00 62.25 210 VAL A O 1
ATOM 1712 N N . ARG A 1 211 ? 4.853 9.039 -23.744 1.00 68.44 211 ARG A N 1
ATOM 1713 C CA . ARG A 1 211 ? 4.257 8.729 -25.049 1.00 68.44 211 ARG A CA 1
ATOM 1714 C C . ARG A 1 211 ? 5.317 8.434 -26.108 1.00 68.44 211 ARG A C 1
ATOM 1716 O O . ARG A 1 211 ? 5.218 7.437 -26.806 1.00 68.44 211 ARG A O 1
ATOM 1723 N N . ALA A 1 212 ? 6.388 9.222 -26.180 1.00 72.00 212 ALA A N 1
ATOM 1724 C CA . ALA A 1 212 ? 7.482 8.998 -27.123 1.00 72.00 212 ALA A CA 1
ATOM 1725 C C . ALA A 1 212 ? 8.239 7.688 -26.846 1.00 72.00 212 ALA A C 1
ATOM 1727 O O . ALA A 1 212 ? 8.673 7.004 -27.776 1.00 72.00 212 ALA A O 1
ATOM 1728 N N . THR A 1 213 ? 8.407 7.310 -25.574 1.00 73.12 213 THR A N 1
ATOM 1729 C CA . THR A 1 213 ? 9.021 6.020 -25.222 1.00 73.12 213 THR A CA 1
ATOM 1730 C C . THR A 1 213 ? 8.088 4.841 -25.505 1.00 73.12 213 THR A C 1
ATOM 1732 O O . THR A 1 213 ? 8.563 3.810 -25.983 1.00 73.12 213 THR A O 1
ATOM 1735 N N . GLU A 1 214 ? 6.781 4.989 -25.292 1.00 74.62 214 GLU A N 1
ATOM 1736 C CA . GLU A 1 214 ? 5.765 4.004 -25.680 1.00 74.62 214 GLU A CA 1
ATOM 1737 C C . GLU A 1 214 ? 5.664 3.847 -27.199 1.00 74.62 214 GLU A C 1
ATOM 1739 O O . GLU A 1 214 ? 5.734 2.724 -27.689 1.00 74.62 214 GLU A O 1
ATOM 1744 N N . GLU A 1 215 ? 5.628 4.941 -27.960 1.00 79.31 215 GLU A N 1
ATOM 1745 C CA . GLU A 1 215 ? 5.637 4.927 -29.427 1.00 79.31 215 GLU A CA 1
ATOM 1746 C C . GLU A 1 215 ? 6.887 4.223 -29.976 1.00 79.31 215 GLU A C 1
ATOM 1748 O O . GLU A 1 215 ? 6.797 3.423 -30.909 1.00 79.31 215 GLU A O 1
ATOM 1753 N N . ARG A 1 216 ? 8.068 4.460 -29.383 1.00 78.44 216 ARG A N 1
ATOM 1754 C CA . ARG A 1 216 ? 9.291 3.730 -29.759 1.00 78.44 216 ARG A CA 1
ATOM 1755 C C . ARG A 1 216 ? 9.187 2.240 -29.444 1.00 78.44 216 ARG A C 1
ATOM 1757 O O . ARG A 1 216 ? 9.606 1.429 -30.266 1.00 78.44 216 ARG A O 1
ATOM 1764 N N . ARG A 1 217 ? 8.628 1.868 -28.286 1.00 82.19 217 ARG A N 1
ATOM 1765 C CA . ARG A 1 217 ? 8.412 0.458 -27.915 1.00 82.19 217 ARG A CA 1
ATOM 1766 C C . ARG A 1 217 ? 7.424 -0.228 -28.849 1.00 82.19 217 ARG A C 1
ATOM 1768 O O . ARG A 1 217 ? 7.675 -1.364 -29.235 1.00 82.19 217 ARG A O 1
ATOM 1775 N N . GLU A 1 218 ? 6.346 0.451 -29.226 1.00 84.19 218 GLU A N 1
ATOM 1776 C CA . GLU A 1 218 ? 5.342 -0.077 -30.148 1.00 84.19 218 GLU A CA 1
ATOM 1777 C C . GLU A 1 218 ? 5.947 -0.322 -31.527 1.00 84.19 218 GLU A C 1
ATOM 1779 O O . GLU A 1 218 ? 5.865 -1.426 -32.057 1.00 84.19 218 GLU A O 1
ATOM 1784 N N . LYS A 1 219 ? 6.664 0.664 -32.075 1.00 85.25 219 LYS A N 1
ATOM 1785 C CA . LYS A 1 219 ? 7.323 0.511 -33.376 1.00 85.25 219 LYS A CA 1
ATOM 1786 C C . LYS A 1 219 ? 8.408 -0.571 -33.359 1.00 85.25 219 LYS A C 1
ATOM 1788 O O . LYS A 1 219 ? 8.535 -1.304 -34.338 1.00 85.25 219 LYS A O 1
ATOM 1793 N N . ALA A 1 220 ? 9.154 -0.706 -32.260 1.00 85.81 220 ALA A N 1
ATOM 1794 C CA . ALA A 1 220 ? 10.121 -1.788 -32.086 1.00 85.81 220 ALA A CA 1
ATOM 1795 C C . ALA A 1 220 ? 9.430 -3.160 -31.995 1.00 85.81 220 ALA A C 1
ATOM 1797 O O . ALA A 1 220 ? 9.895 -4.122 -32.603 1.00 85.81 220 ALA A O 1
ATOM 1798 N N . ARG A 1 221 ? 8.293 -3.260 -31.291 1.00 89.25 221 ARG A N 1
ATOM 1799 C CA . ARG A 1 221 ? 7.487 -4.488 -31.243 1.00 89.25 221 ARG A CA 1
ATOM 1800 C C . ARG A 1 221 ? 6.976 -4.854 -32.633 1.00 89.25 221 ARG A C 1
ATOM 1802 O O . ARG A 1 221 ? 7.149 -5.997 -33.046 1.00 89.25 221 ARG A O 1
ATOM 1809 N N . GLN A 1 222 ? 6.417 -3.888 -33.356 1.00 91.81 222 GLN A N 1
ATOM 1810 C CA . GLN A 1 222 ? 5.931 -4.095 -34.715 1.00 91.81 222 GLN A CA 1
ATOM 1811 C C . GLN A 1 222 ? 7.059 -4.552 -35.642 1.0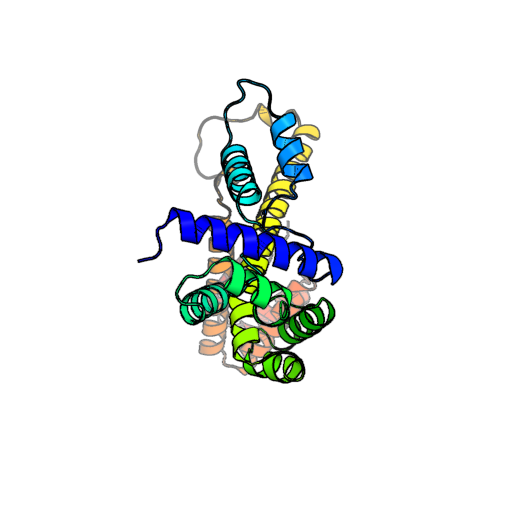0 91.81 222 GLN A C 1
ATOM 1813 O O . GLN A 1 222 ? 6.890 -5.515 -36.374 1.00 91.81 222 GLN A O 1
ATOM 1818 N N . LEU A 1 223 ? 8.244 -3.940 -35.550 1.00 92.81 223 LEU A N 1
ATOM 1819 C CA . LEU A 1 223 ? 9.416 -4.356 -36.321 1.00 92.81 223 LEU A CA 1
ATOM 1820 C C . LEU A 1 223 ? 9.802 -5.819 -36.049 1.00 92.81 223 LEU A C 1
ATOM 1822 O O . LEU A 1 223 ? 10.083 -6.560 -36.985 1.00 92.81 223 LEU A O 1
ATOM 1826 N N . MET A 1 224 ? 9.770 -6.258 -34.789 1.00 92.94 224 MET A N 1
ATOM 1827 C CA . MET A 1 224 ? 10.041 -7.657 -34.437 1.00 92.94 224 MET A CA 1
ATOM 1828 C C . MET A 1 224 ? 8.952 -8.610 -34.954 1.00 92.94 224 MET A C 1
ATOM 1830 O O . MET A 1 224 ? 9.263 -9.724 -35.372 1.00 92.94 224 MET A O 1
ATOM 1834 N N . LEU A 1 225 ? 7.685 -8.190 -34.965 1.00 93.75 225 LEU A N 1
ATOM 1835 C CA . LEU A 1 225 ? 6.603 -8.972 -35.570 1.00 93.75 225 LEU A CA 1
ATOM 1836 C C . LEU A 1 225 ? 6.776 -9.091 -37.088 1.00 93.75 225 LEU A C 1
ATOM 1838 O O . LEU A 1 225 ? 6.625 -10.186 -37.624 1.00 93.75 225 LEU A O 1
ATOM 1842 N N . ASP A 1 226 ? 7.168 -8.008 -37.756 1.00 94.50 226 ASP A N 1
ATOM 1843 C CA . ASP A 1 226 ? 7.407 -7.987 -39.201 1.00 94.50 226 ASP A CA 1
ATOM 1844 C C . ASP A 1 226 ? 8.605 -8.881 -39.580 1.00 94.50 226 ASP A C 1
ATOM 1846 O O . ASP A 1 226 ? 8.531 -9.639 -40.546 1.00 94.50 226 ASP A O 1
ATOM 1850 N N . VAL A 1 227 ? 9.679 -8.880 -38.776 1.00 95.50 227 VAL A N 1
ATOM 1851 C CA . VAL A 1 227 ? 10.812 -9.818 -38.926 1.00 95.50 227 VAL A CA 1
ATOM 1852 C C . VAL A 1 227 ? 10.344 -11.263 -38.778 1.00 95.50 227 VAL A C 1
ATOM 1854 O O . VAL A 1 227 ? 10.723 -12.116 -39.576 1.00 95.50 227 VAL A O 1
ATOM 1857 N N . ASN A 1 228 ? 9.506 -11.556 -37.781 1.00 95.31 228 ASN A N 1
ATOM 1858 C CA . ASN A 1 228 ? 8.981 -12.905 -37.584 1.00 95.31 228 ASN A CA 1
ATOM 1859 C C . ASN A 1 228 ? 8.099 -13.359 -38.755 1.00 95.31 228 ASN A C 1
ATOM 1861 O O . ASN A 1 228 ? 8.166 -14.518 -39.152 1.00 95.31 228 ASN A O 1
ATOM 1865 N N . ALA A 1 229 ? 7.282 -12.457 -39.299 1.00 95.75 229 ALA A N 1
ATOM 1866 C CA . ALA A 1 229 ? 6.412 -12.748 -40.431 1.00 95.75 229 ALA A CA 1
ATOM 1867 C C . ALA A 1 229 ? 7.206 -12.977 -41.729 1.00 95.75 229 ALA A C 1
ATOM 1869 O O . ALA A 1 229 ? 6.872 -13.883 -42.486 1.00 95.75 229 ALA A O 1
ATOM 1870 N N . ALA A 1 230 ? 8.261 -12.192 -41.971 1.00 95.44 230 ALA A N 1
ATOM 1871 C CA . ALA A 1 230 ? 9.053 -12.268 -43.198 1.00 95.44 230 ALA A CA 1
ATOM 1872 C C . ALA A 1 230 ? 10.124 -13.374 -43.178 1.00 95.44 230 ALA A C 1
ATOM 1874 O O . ALA A 1 230 ? 10.330 -14.049 -44.182 1.00 95.44 230 ALA A O 1
ATOM 1875 N N . LEU A 1 231 ? 10.816 -13.551 -42.048 1.00 94.81 231 LEU A N 1
ATOM 1876 C CA . LEU A 1 231 ? 12.028 -14.379 -41.932 1.00 94.81 231 LEU A CA 1
ATOM 1877 C C . LEU A 1 231 ? 11.867 -15.567 -40.970 1.00 94.81 231 LEU A C 1
ATOM 1879 O O . LEU A 1 231 ? 12.746 -16.425 -40.866 1.00 94.81 231 LEU A O 1
ATOM 1883 N N . GLY A 1 232 ? 10.739 -15.639 -40.263 1.00 95.50 232 GLY A N 1
ATOM 1884 C CA . GLY A 1 232 ? 10.421 -16.725 -39.348 1.00 95.50 232 GLY A CA 1
ATOM 1885 C C . GLY A 1 232 ? 11.076 -16.616 -37.968 1.00 95.50 232 GLY A C 1
ATOM 1886 O O . GLY A 1 232 ? 11.952 -15.795 -37.678 1.00 95.50 232 GLY A O 1
ATOM 1887 N N . LYS A 1 233 ? 10.643 -17.517 -37.081 1.00 94.38 233 LYS A N 1
ATOM 1888 C CA . LYS A 1 233 ? 10.970 -17.496 -35.646 1.00 94.38 233 LYS A CA 1
ATOM 1889 C C . LYS A 1 233 ? 12.455 -17.727 -35.338 1.00 94.38 233 LYS A C 1
ATOM 1891 O O . LYS A 1 233 ? 12.950 -17.225 -34.331 1.00 94.38 233 LYS A O 1
ATOM 1896 N N . SER A 1 234 ? 13.158 -18.481 -36.186 1.00 93.50 234 SER A N 1
ATOM 1897 C CA . SER A 1 234 ? 14.593 -18.761 -36.016 1.00 93.50 234 SER A CA 1
ATOM 1898 C C . SER A 1 234 ? 15.428 -17.486 -36.173 1.00 93.50 234 SER A C 1
ATOM 1900 O O . SER A 1 234 ? 16.193 -17.123 -35.277 1.00 93.50 234 SER A O 1
ATOM 1902 N N . VAL A 1 235 ? 15.202 -16.748 -37.265 1.00 93.94 235 VAL A N 1
ATOM 1903 C CA . VAL A 1 235 ? 15.919 -15.501 -37.562 1.00 93.94 235 VAL A CA 1
ATOM 1904 C C . VAL A 1 235 ? 15.551 -14.412 -36.557 1.00 93.94 235 VAL A C 1
ATOM 1906 O O . VAL A 1 235 ? 16.431 -13.696 -36.087 1.00 93.94 235 VAL A O 1
ATOM 1909 N N . LEU A 1 236 ? 14.288 -14.350 -36.119 1.00 94.00 236 LEU A N 1
ATOM 1910 C CA . LEU A 1 236 ? 13.859 -13.446 -35.048 1.00 94.00 236 LEU A CA 1
ATOM 1911 C C . LEU A 1 236 ? 14.703 -13.596 -33.772 1.00 94.00 236 LEU A C 1
ATOM 1913 O O . LEU A 1 236 ? 15.083 -12.598 -33.158 1.00 94.00 236 LEU A O 1
ATOM 1917 N N . GLY A 1 237 ? 14.995 -14.836 -33.366 1.00 92.38 237 GLY A N 1
ATOM 1918 C CA . GLY A 1 237 ? 15.822 -15.113 -32.191 1.00 92.38 237 GLY A CA 1
ATOM 1919 C C . GLY A 1 237 ? 17.253 -14.594 -32.349 1.00 92.38 237 GLY A C 1
ATOM 1920 O O . GLY A 1 237 ? 17.804 -14.006 -31.417 1.00 92.38 237 GLY A O 1
ATOM 1921 N N . GLN A 1 238 ? 17.830 -14.748 -33.542 1.00 94.06 238 GLN A N 1
ATOM 1922 C CA . GLN A 1 238 ? 19.173 -14.259 -33.865 1.00 94.06 238 GLN A CA 1
ATOM 1923 C C . GLN A 1 238 ? 19.217 -12.725 -33.902 1.00 94.06 238 GLN A C 1
ATOM 1925 O O . GLN A 1 238 ? 20.087 -12.121 -33.278 1.00 94.06 238 GLN A O 1
ATOM 1930 N N . VAL A 1 239 ? 18.217 -12.093 -34.523 1.00 92.94 239 VAL A N 1
ATOM 1931 C CA . VAL A 1 239 ? 18.043 -10.633 -34.545 1.00 92.94 239 VAL A CA 1
ATOM 1932 C C . VAL A 1 239 ? 17.894 -10.078 -33.125 1.00 92.94 239 VAL A C 1
ATOM 1934 O O . VAL A 1 239 ? 18.563 -9.111 -32.767 1.00 92.94 239 VAL A O 1
ATOM 1937 N N . ALA A 1 240 ? 17.086 -10.710 -32.268 1.00 91.44 240 ALA A N 1
ATOM 1938 C CA . ALA A 1 240 ? 16.919 -10.284 -30.878 1.00 91.44 240 ALA A CA 1
ATOM 1939 C C . ALA A 1 240 ? 18.231 -10.350 -30.075 1.00 91.44 240 ALA A C 1
ATOM 1941 O O . ALA A 1 240 ? 18.485 -9.483 -29.234 1.00 91.44 240 ALA A O 1
ATOM 1942 N N . ASN A 1 241 ? 19.065 -11.362 -30.326 1.00 91.06 241 ASN A N 1
ATOM 1943 C CA . ASN A 1 241 ? 20.377 -11.486 -29.693 1.00 91.06 241 ASN A CA 1
ATOM 1944 C C . ASN A 1 241 ? 21.356 -10.423 -30.207 1.00 91.06 241 ASN A C 1
ATOM 1946 O O . ASN A 1 241 ? 21.972 -9.747 -29.387 1.00 91.06 241 ASN A O 1
ATOM 1950 N N . ALA A 1 242 ? 21.415 -10.187 -31.521 1.00 89.88 242 ALA A N 1
ATOM 1951 C CA . ALA A 1 242 ? 22.242 -9.130 -32.106 1.00 89.88 242 ALA A CA 1
ATOM 1952 C C . ALA A 1 242 ? 21.858 -7.735 -31.573 1.00 89.88 242 ALA A C 1
ATOM 1954 O O . ALA A 1 242 ? 22.723 -6.933 -31.228 1.00 89.88 242 ALA A O 1
ATOM 1955 N N . VAL A 1 243 ? 20.559 -7.458 -31.401 1.00 88.69 243 VAL A N 1
ATOM 1956 C CA . VAL A 1 243 ? 20.068 -6.210 -30.785 1.00 88.69 243 VAL A CA 1
ATOM 1957 C C . VAL A 1 243 ? 20.477 -6.099 -29.310 1.00 88.69 243 VAL A C 1
ATOM 1959 O O . VAL A 1 243 ? 20.824 -5.014 -28.842 1.00 88.69 243 VAL A O 1
ATOM 1962 N N . LYS A 1 244 ? 20.456 -7.201 -28.548 1.00 87.75 244 LYS A N 1
ATOM 1963 C CA . LYS A 1 244 ? 20.955 -7.209 -27.160 1.00 87.75 244 LYS A CA 1
ATOM 1964 C C . LYS A 1 244 ? 22.453 -6.926 -27.095 1.00 87.75 244 LYS A C 1
ATOM 1966 O O . LYS A 1 244 ? 22.877 -6.224 -26.182 1.00 87.75 244 LYS A O 1
ATOM 1971 N N . GLU A 1 245 ? 23.234 -7.462 -28.028 1.00 86.94 245 GLU A N 1
ATOM 1972 C CA . GLU A 1 245 ? 24.672 -7.199 -28.124 1.00 86.94 245 GLU A CA 1
ATOM 1973 C C . GLU A 1 245 ? 24.952 -5.737 -28.479 1.00 86.94 245 GLU A C 1
ATOM 1975 O O . GLU A 1 245 ? 25.711 -5.093 -27.761 1.00 86.94 245 GLU A O 1
ATOM 1980 N N . LEU A 1 246 ? 24.252 -5.179 -29.473 1.00 85.56 246 LEU A N 1
ATOM 1981 C CA . LEU A 1 246 ? 24.329 -3.756 -29.838 1.00 85.56 246 LEU A CA 1
ATOM 1982 C C . LEU A 1 246 ? 24.001 -2.822 -28.666 1.00 85.56 246 LEU A C 1
ATOM 1984 O O . LEU A 1 246 ? 24.679 -1.819 -28.466 1.00 85.56 246 LEU A O 1
ATOM 1988 N N . ASN A 1 247 ? 22.997 -3.163 -27.851 1.00 81.94 247 ASN A N 1
ATOM 1989 C CA . ASN A 1 247 ? 22.648 -2.380 -26.660 1.00 81.94 247 ASN A CA 1
ATOM 1990 C C . ASN A 1 247 ? 23.692 -2.475 -25.535 1.00 81.94 247 ASN A C 1
ATOM 1992 O O . ASN A 1 247 ? 23.725 -1.605 -24.668 1.00 81.94 247 ASN A O 1
ATOM 1996 N N . ARG A 1 248 ? 24.507 -3.538 -25.503 1.00 85.44 248 ARG A N 1
ATOM 1997 C CA . ARG A 1 248 ? 25.610 -3.681 -24.539 1.00 85.44 248 ARG A CA 1
ATOM 1998 C C . ARG A 1 248 ? 26.858 -2.947 -25.014 1.00 85.44 248 ARG A C 1
ATOM 2000 O O . ARG A 1 248 ? 27.518 -2.303 -24.206 1.00 85.44 248 ARG A O 1
ATOM 2007 N N . ALA A 1 249 ? 27.175 -3.065 -26.299 1.00 82.19 249 ALA A N 1
ATOM 2008 C CA . ALA A 1 249 ? 28.292 -2.397 -26.942 1.00 82.19 249 ALA A CA 1
ATOM 2009 C C . ALA A 1 249 ? 27.957 -2.165 -28.425 1.00 82.19 249 ALA A C 1
ATOM 2011 O O . ALA A 1 249 ? 27.749 -3.127 -29.168 1.00 82.19 249 ALA A O 1
ATOM 2012 N N . ASP A 1 250 ? 27.939 -0.901 -28.864 1.00 82.81 250 ASP A N 1
ATOM 2013 C CA . ASP A 1 250 ? 27.707 -0.520 -30.267 1.00 82.81 250 ASP A CA 1
ATOM 2014 C C . ASP A 1 250 ? 28.945 -0.847 -31.116 1.00 82.81 250 ASP A C 1
ATOM 2016 O O . ASP A 1 250 ? 29.726 0.018 -31.510 1.00 82.81 250 ASP A O 1
ATOM 2020 N N . THR A 1 251 ? 29.178 -2.141 -31.331 1.00 86.44 251 THR A N 1
ATOM 2021 C CA . THR A 1 251 ? 30.298 -2.625 -32.135 1.00 86.44 251 THR A CA 1
ATOM 2022 C C . THR A 1 251 ? 29.899 -2.686 -33.614 1.00 86.44 251 THR A C 1
ATOM 2024 O O . THR A 1 251 ? 28.814 -3.182 -33.943 1.00 86.44 251 THR A O 1
ATOM 2027 N N . PRO A 1 252 ? 30.779 -2.266 -34.544 1.00 87.31 252 PRO A N 1
ATOM 2028 C CA . PRO A 1 252 ? 30.522 -2.377 -35.983 1.00 87.31 252 PRO A CA 1
ATOM 2029 C C . PRO A 1 252 ? 30.207 -3.815 -36.422 1.00 87.31 252 PRO A C 1
ATOM 2031 O O . PRO A 1 252 ? 29.375 -4.028 -37.300 1.00 87.31 252 PRO A O 1
ATOM 2034 N N . SER A 1 253 ? 30.828 -4.801 -35.762 1.00 87.94 253 SER A N 1
ATOM 2035 C CA . SER A 1 253 ? 30.605 -6.232 -35.999 1.00 87.94 253 SER A CA 1
ATOM 2036 C C . SER A 1 253 ? 29.165 -6.659 -35.693 1.00 87.94 253 SER A C 1
ATOM 2038 O O . SER A 1 253 ? 28.524 -7.303 -36.522 1.00 87.94 253 SER A O 1
ATOM 2040 N N . ALA A 1 254 ? 28.602 -6.233 -34.555 1.00 86.44 254 ALA A N 1
ATOM 2041 C CA . ALA A 1 254 ? 27.222 -6.562 -34.198 1.00 86.44 254 ALA A CA 1
ATOM 2042 C C . ALA A 1 254 ? 26.208 -5.908 -35.154 1.00 86.44 254 ALA A C 1
ATOM 2044 O O . ALA A 1 254 ? 25.198 -6.520 -35.505 1.00 86.44 254 ALA A O 1
ATOM 2045 N N . ARG A 1 255 ? 26.504 -4.695 -35.646 1.00 89.62 255 ARG A N 1
ATOM 2046 C CA . ARG A 1 255 ? 25.687 -4.012 -36.662 1.00 89.62 255 ARG A CA 1
ATOM 2047 C C . ARG A 1 255 ? 25.739 -4.726 -38.016 1.00 89.62 255 ARG A C 1
ATOM 2049 O O . ARG A 1 255 ? 24.700 -4.914 -38.644 1.00 89.62 255 ARG A O 1
ATOM 2056 N N . ALA A 1 256 ? 26.923 -5.161 -38.447 1.00 90.81 256 ALA A N 1
ATOM 2057 C CA . ALA A 1 256 ? 27.088 -5.939 -39.674 1.00 90.81 256 ALA A CA 1
ATOM 2058 C C . ALA A 1 256 ? 26.372 -7.298 -39.592 1.00 90.81 256 ALA A C 1
ATOM 2060 O O . ALA A 1 256 ? 25.692 -7.680 -40.541 1.00 90.81 256 ALA A O 1
ATOM 2061 N N . ASN A 1 257 ? 26.457 -7.982 -38.445 1.00 92.75 257 ASN A N 1
ATOM 2062 C CA . ASN A 1 257 ? 25.738 -9.231 -38.192 1.00 92.75 257 ASN A CA 1
ATOM 2063 C C . ASN A 1 257 ? 24.212 -9.028 -38.217 1.00 92.75 257 ASN A C 1
ATOM 2065 O O . ASN A 1 257 ? 23.479 -9.803 -38.818 1.00 92.75 257 ASN A O 1
ATOM 2069 N N . LEU A 1 258 ? 23.708 -7.938 -37.631 1.00 92.75 258 LEU A N 1
ATOM 2070 C CA . LEU A 1 258 ? 22.284 -7.606 -37.717 1.00 92.75 258 LEU A CA 1
ATOM 2071 C C . LEU A 1 258 ? 21.830 -7.411 -39.175 1.00 92.75 258 LEU A C 1
ATOM 2073 O O . LEU A 1 258 ? 20.773 -7.905 -39.562 1.00 92.75 258 LEU A O 1
ATOM 2077 N N . PHE A 1 259 ? 22.616 -6.710 -39.995 1.00 94.00 259 PHE A N 1
ATOM 2078 C CA . PHE A 1 259 ? 22.256 -6.470 -41.394 1.00 94.00 259 PHE A CA 1
ATOM 2079 C C . PHE A 1 259 ? 22.441 -7.690 -42.300 1.00 94.00 259 PHE A C 1
ATOM 2081 O O . PHE A 1 259 ? 21.683 -7.830 -43.261 1.00 94.00 259 PHE A O 1
ATOM 2088 N N . SER A 1 260 ? 23.369 -8.601 -41.992 1.00 95.19 260 SER A N 1
ATOM 2089 C CA . SER A 1 260 ? 23.485 -9.873 -42.713 1.00 95.19 260 SER A CA 1
ATOM 2090 C C . SER A 1 260 ? 22.281 -10.783 -42.450 1.00 95.19 260 SER A C 1
ATOM 2092 O O . SER A 1 260 ? 21.774 -11.401 -43.382 1.00 95.19 260 SER A O 1
ATOM 2094 N N . LEU A 1 261 ? 21.751 -10.796 -41.222 1.00 94.25 261 LEU A N 1
ATOM 2095 C CA . LEU A 1 261 ? 20.527 -11.530 -40.871 1.00 94.25 261 LEU A CA 1
ATOM 2096 C C . LEU A 1 261 ? 19.276 -10.992 -41.576 1.00 94.25 261 LEU A C 1
ATOM 2098 O O . LEU A 1 261 ? 18.321 -11.731 -41.798 1.00 94.25 261 LEU A O 1
ATOM 2102 N N . LEU A 1 262 ? 19.280 -9.706 -41.927 1.00 94.44 262 LEU A N 1
ATOM 2103 C CA . LEU A 1 262 ? 18.190 -9.028 -42.629 1.00 94.44 262 LEU A CA 1
ATOM 2104 C C . LEU A 1 262 ? 18.466 -8.888 -44.134 1.00 94.44 262 LEU A C 1
ATOM 2106 O O . LEU A 1 262 ? 17.880 -8.022 -44.791 1.00 94.44 262 LEU A O 1
ATOM 2110 N N . HIS A 1 263 ? 19.393 -9.674 -44.690 1.00 93.56 263 HIS A N 1
ATOM 2111 C CA . HIS A 1 263 ? 19.754 -9.590 -46.102 1.00 93.56 263 HIS A CA 1
ATOM 2112 C C . HIS A 1 263 ? 18.530 -9.831 -47.004 1.00 93.56 263 HIS A C 1
ATOM 2114 O O . HIS A 1 263 ? 17.703 -10.696 -46.731 1.00 93.56 263 HIS A O 1
ATOM 2120 N N . GLY A 1 264 ? 18.386 -9.025 -48.059 1.00 92.44 264 GLY A N 1
ATOM 2121 C CA . GLY A 1 264 ? 17.227 -9.069 -48.961 1.00 92.44 264 GLY A CA 1
ATOM 2122 C C . GLY A 1 264 ? 15.997 -8.269 -48.503 1.00 92.44 264 GLY A C 1
ATOM 2123 O O . GLY A 1 264 ? 15.104 -8.042 -49.313 1.00 92.44 264 GLY A O 1
ATOM 2124 N N . HIS A 1 265 ? 15.960 -7.761 -47.263 1.00 94.94 265 HIS A N 1
ATOM 2125 C CA . HIS A 1 265 ? 14.838 -6.969 -46.738 1.00 94.94 265 HIS A CA 1
ATOM 2126 C C . HIS A 1 265 ? 15.251 -5.527 -46.411 1.00 94.94 265 HIS A C 1
ATOM 2128 O O . HIS A 1 265 ? 15.378 -5.138 -45.246 1.00 94.94 265 HIS A O 1
ATOM 2134 N N . THR A 1 266 ? 15.437 -4.709 -47.449 1.00 92.75 266 THR A N 1
ATOM 2135 C CA . THR A 1 266 ? 15.892 -3.306 -47.344 1.00 92.75 266 THR A CA 1
ATOM 2136 C C . THR A 1 266 ? 14.993 -2.439 -46.456 1.00 92.75 266 THR A C 1
ATOM 2138 O O . THR A 1 266 ? 15.490 -1.591 -45.713 1.00 92.75 266 THR A O 1
ATOM 2141 N N . ASP A 1 267 ? 13.681 -2.689 -46.453 1.00 93.56 267 ASP A N 1
ATOM 2142 C CA . ASP A 1 267 ? 12.729 -1.981 -45.592 1.00 93.56 267 ASP A CA 1
ATOM 2143 C C . ASP A 1 267 ? 12.951 -2.246 -44.101 1.00 93.56 267 ASP A C 1
ATOM 2145 O O . ASP A 1 267 ? 12.903 -1.316 -43.289 1.00 93.56 267 ASP A O 1
ATOM 2149 N N . LEU A 1 268 ? 13.238 -3.500 -43.736 1.00 93.44 268 LEU A N 1
ATOM 2150 C CA . LEU A 1 268 ? 13.540 -3.873 -42.355 1.00 93.44 268 LEU A CA 1
ATOM 2151 C C . LEU A 1 268 ? 14.886 -3.285 -41.930 1.00 93.44 268 LEU A C 1
ATOM 2153 O O . LEU A 1 268 ? 14.981 -2.722 -40.842 1.00 93.44 268 LEU A O 1
ATOM 2157 N N . GLN A 1 269 ? 15.897 -3.334 -42.803 1.00 93.25 269 GLN A N 1
ATOM 2158 C CA . GLN A 1 269 ? 17.211 -2.739 -42.540 1.00 93.25 269 GLN A CA 1
ATOM 2159 C C . GLN A 1 269 ? 17.117 -1.228 -42.287 1.00 93.25 269 GLN A C 1
ATOM 2161 O O . GLN A 1 269 ? 17.664 -0.734 -41.301 1.00 93.25 269 GLN A O 1
ATOM 2166 N N . ARG A 1 270 ? 16.371 -0.496 -43.128 1.00 93.62 270 ARG A N 1
ATOM 2167 C CA . ARG A 1 270 ? 16.129 0.946 -42.961 1.00 93.62 270 ARG A CA 1
ATOM 2168 C C . ARG A 1 270 ? 15.471 1.251 -41.617 1.00 93.62 270 ARG A C 1
ATOM 2170 O O . ARG A 1 270 ? 15.977 2.088 -40.876 1.00 93.62 270 ARG A O 1
ATOM 2177 N N . ARG A 1 271 ? 14.390 0.539 -41.279 1.00 90.81 271 ARG A N 1
ATOM 2178 C CA . ARG A 1 271 ? 13.682 0.719 -40.001 1.00 90.81 271 ARG A CA 1
ATOM 2179 C C . ARG A 1 271 ? 14.581 0.403 -38.811 1.00 90.81 271 ARG A C 1
ATOM 2181 O O . ARG A 1 271 ? 14.581 1.163 -37.854 1.00 90.81 271 ARG A O 1
ATOM 2188 N N . PHE A 1 272 ? 15.389 -0.657 -38.868 1.00 89.44 272 PHE A N 1
ATOM 2189 C CA . PHE A 1 272 ? 16.361 -0.953 -37.810 1.00 89.44 272 PHE A CA 1
ATOM 2190 C C . PHE A 1 272 ? 17.382 0.170 -37.629 1.00 89.44 272 PHE A C 1
ATOM 2192 O O . PHE A 1 272 ? 17.686 0.535 -36.496 1.00 89.44 272 PHE A O 1
ATOM 2199 N N . ASN A 1 273 ? 17.859 0.766 -38.721 1.00 88.06 273 ASN A N 1
ATOM 2200 C CA . ASN A 1 273 ? 18.813 1.869 -38.661 1.00 88.06 273 ASN A CA 1
ATOM 2201 C C . ASN A 1 273 ? 18.226 3.135 -38.001 1.00 88.06 273 ASN A C 1
ATOM 2203 O O . ASN A 1 273 ? 18.957 3.899 -37.381 1.00 88.06 273 ASN A O 1
ATOM 2207 N N . GLU A 1 274 ? 16.906 3.343 -38.0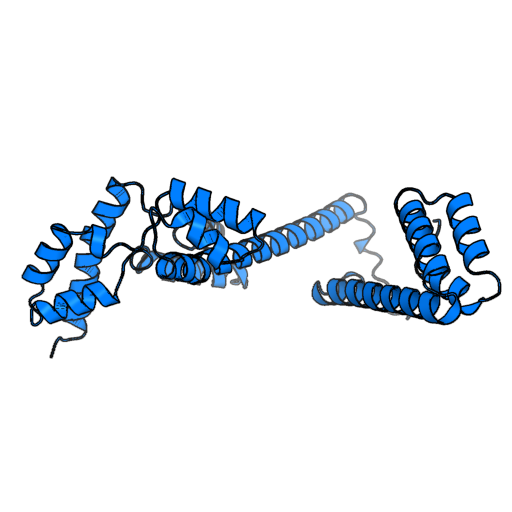73 1.00 86.12 274 GLU A N 1
ATOM 2208 C CA . GLU A 1 274 ? 16.218 4.428 -37.352 1.00 86.12 274 GLU A CA 1
ATOM 2209 C C . GLU A 1 274 ? 16.174 4.211 -35.828 1.00 86.12 274 GLU A C 1
ATOM 2211 O O . GLU A 1 274 ? 16.075 5.184 -35.077 1.00 86.12 274 GLU A O 1
ATOM 2216 N N . PHE A 1 275 ? 16.252 2.957 -35.361 1.00 82.56 275 PHE A N 1
ATOM 2217 C CA . PHE A 1 275 ? 16.248 2.608 -33.933 1.00 82.56 275 PHE A CA 1
ATOM 2218 C C . PHE A 1 275 ? 17.638 2.550 -33.306 1.00 82.56 275 PHE A C 1
ATOM 2220 O O . PHE A 1 275 ? 17.749 2.681 -32.085 1.00 82.56 275 PHE A O 1
ATOM 2227 N N . LEU A 1 276 ? 18.682 2.326 -34.106 1.00 80.88 276 LEU A N 1
ATOM 2228 C CA . LEU A 1 276 ? 20.044 2.259 -33.594 1.00 80.88 276 LEU A CA 1
ATOM 2229 C C . LEU A 1 276 ? 20.534 3.653 -33.167 1.00 80.88 276 LEU A C 1
ATOM 2231 O O . LEU A 1 276 ? 20.193 4.656 -33.801 1.00 80.88 276 LEU A O 1
ATOM 2235 N N . PRO A 1 277 ? 21.337 3.742 -32.091 1.00 69.50 277 PRO A N 1
ATOM 2236 C CA . PRO A 1 277 ? 21.955 5.000 -31.704 1.00 69.50 277 PRO A CA 1
ATOM 2237 C C . PRO A 1 277 ? 22.809 5.524 -32.867 1.00 69.50 277 PRO A C 1
ATOM 2239 O O . PRO A 1 277 ? 23.686 4.830 -33.387 1.00 69.50 277 PRO A O 1
ATOM 2242 N N . LYS A 1 278 ? 22.520 6.752 -33.311 1.00 72.25 278 LYS A N 1
ATOM 2243 C CA . LYS A 1 278 ? 23.336 7.434 -34.319 1.00 72.25 278 LYS A CA 1
ATOM 2244 C C . LYS A 1 278 ? 24.710 7.684 -33.701 1.00 72.25 278 LYS A C 1
ATOM 2246 O O . LYS A 1 278 ? 24.778 8.243 -32.608 1.00 72.25 278 LYS A O 1
ATOM 2251 N N . GLN A 1 279 ? 25.772 7.254 -34.379 1.00 57.44 279 GLN A N 1
ATOM 2252 C CA . GLN A 1 279 ? 27.127 7.642 -33.993 1.00 57.44 279 GLN A CA 1
ATOM 2253 C C . GLN A 1 279 ? 27.214 9.166 -34.123 1.00 57.44 279 GLN A C 1
ATOM 2255 O O . GLN A 1 279 ? 26.881 9.705 -35.181 1.00 57.44 279 GLN A O 1
ATOM 2260 N N . V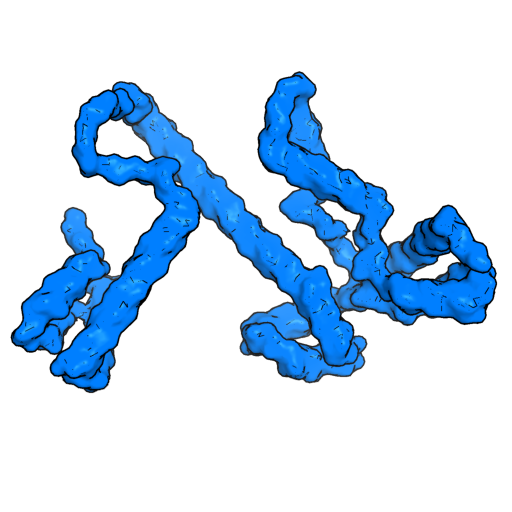AL A 1 280 ? 27.527 9.829 -33.009 1.00 42.38 280 VAL A N 1
ATOM 2261 C CA . VAL A 1 280 ? 27.787 11.274 -32.935 1.00 42.38 280 VAL A CA 1
ATOM 2262 C C . VAL A 1 280 ? 29.236 11.518 -33.309 1.00 42.38 280 VAL A C 1
ATOM 2264 O O . VAL A 1 280 ? 30.085 10.743 -32.812 1.00 42.38 280 VAL A O 1
#

Sequence (280 aa):
KISEETLADYLQNAAKILNAYLKKNALTSTQPYTPIPNERAEKLMRENPEGGLLTGSSLSTASILSTAKRNNLLKECDIDRLMERLWDCEGDIEKALTLVEQEPTRFVTAWAQFEKDIFNDNFRRHHGTIRKIAKSVAPFKTVQEVIDYQYRFKIPDQFRLYQERKREIAVRIVECIDHRRVIDPSSETRRRPLGSTGQHWSETSATDLVRATEERREKARQLMLDVNAALGKSVLGQVANAVKELNRADTPSARANLFSLLHGHTDLQRRFNEFLPKQV

Secondary structure (DSSP, 8-state):
---HHHHHHHHHHHHHHHHHHHHHTT-S-SS-S-SS-HHHHHHHHHTS-TT----HHHHHHHHHHHHHTT-SSGGGB-HHHHHHHHHHTTT-HHHHHHHHHH-GGGTB----HHHHHHHHHHHHHHTT-HHHHHHHHTTTS-HHHHHHHIIIIIHHHHHHHHHHHHHHHHHHHHHHHHHHHHH-GGGGGG-----S----TTS--HHHHHHHHHHHHHHHHHHHHHHHHHHHHHHHHHHHHHHHHHHH---HHHHHHHHHHTTT-HHHHHHHHHHSPPP-

Foldseek 3Di:
DQDPVLVVVLVVLLQVLLVVVCVVQVLDDPDQPALAGPVRLVVVVVPQDVPDDCDPVVVSSVVSVVVSVPHSRCLQFDVVVLVVLCVVVVNPSVVSSVVCNVCVVVGGLTDDPVLVVLLVVQCVVVVPPLVSSCVSSVVPDHSVSSVCCCVSPVVVVVVSVVVVVVVVVVVVVVVVVVVVCVVCVPVVVPPDPDDDDDPDPVPCDPVNVVVVVVVLVVLVVVLLVVCCVPPNDVLSVVLVVLVVVCVVPVDPVSLVSNVVSCPPPVVSNVSVVVSHDDDD

Radius of gyration: 29.48 Å; chains: 1; bounding box: 63×57×79 Å